Protein AF-A0A841AD64-F1 (afdb_monomer_lite)

InterPro domains:
  IPR027414 Glycosyl hydrolase family 95, N-terminal domain [PF14498] (1-81)

pLDDT: mean 76.16, std 23.7, range [27.83, 98.69]

Secondary structure (DSSP, 8-state):
-B---SSSEEEEE--TT-BS--TTTTGGGPPPHHHHHHHHHHHHHHHHTT-HHHHHHHHHTT--PPPPPB---EEEEEEEE-------S--------S-----S-----------SS-----EEEEETTTTEEEEEETTEEEEEEEETTTTEEEEEEE--TTPEEEEEEE-SS--SEEEEEE--TT-------SS-PPPTT-SEEEEEEEE--SS--TT-TT-GGG----SS---EEEEEEEEEEETTEEEEEEEEEES--STTS-----HHHHHHHHHHHHHHHHHH-HHHHHHHHHTSPPTTTTS-------S--------PPPS-----------PPPP-PPPP-----PPP-PPPPP-PPPP-----

Foldseek 3Di:
DWDQDQQKTKDFAFDPLAWAAWFCPCVVQADDPVLLVVLCVQLVVCVVVVNNVRSVVSVVSNGDPFDIDRFTFFMKIKHWDAPDPDPDDDDDDDDDDDDDDDDPDDDPDDDPDDDPDPDWDWDWDCPLLLNWTWIQTPLGIKIWHQQPLLQKTKIKHFADPRIQMDIDTDGLFDWPDKDKDADDDDPPDDDDDPDDDDDPQWRIKIKTKTFHFNRDHPVCSPPPPDTDRDPFAGKIKIWIWTWGDDPRMIMIIIFIFILDDDPNDGSDRDPSVRNVVRVVSRVVLVVCDDVSSSVSSSVDDDPCSPVDDDDDPDPDDDPPPDDPDDDDDDDDDDDDPDDDPDDDDDDDDDDDDDDDDDDDDDDDDDDDDDD

Radius of gyration: 29.6 Å; chains: 1; bounding box: 67×72×102 Å

Sequence (371 aa):
MAWGDPARARFSLNESTLWSGAPDVDAPHRTSHLDAETALSRSRALFESGDAAGAQREIERLGASLSQAYVPLGDLVVRFEGGGGSADGDSAADGGSAADAVSPADGPGAAKSAVDGSAPSVERVLDLERSEHVVTASDGEQVSFLSRADEVLVHALPCPEGDRVVLEWTSPLLEEMRTDVSAGLDSAGAVDSEAGVPDPAHEAALDLVLPVPSDLRAADFRDEHKIAWAADGPTRAAVVVHARREAERLLVVCAIATSWQGLGRAPNRDLRAVLAEARAQAAAALARGEEKLRTRHRAHPAPGTDEVSLQLTGSPALRSPSSSPPSSPTAATCWRRRRVPACRPRPCRGSGRPSSRRPGPRTTPRTSTSR

Organism: NCBI:txid1432564

Structure (mmCIF, N/CA/C/O backbone):
data_AF-A0A841AD64-F1
#
_entry.id   AF-A0A841AD64-F1
#
loop_
_atom_site.group_PDB
_atom_site.id
_atom_site.type_symbol
_atom_site.label_atom_id
_atom_site.label_alt_id
_atom_site.label_comp_id
_atom_site.label_asym_id
_atom_site.label_entity_id
_atom_site.label_seq_id
_atom_site.pdbx_PDB_ins_code
_atom_site.Cartn_x
_atom_site.Cartn_y
_atom_site.Cartn_z
_atom_site.occupancy
_atom_site.B_iso_or_equiv
_atom_site.auth_seq_id
_atom_site.auth_comp_id
_atom_site.auth_asym_id
_atom_site.auth_atom_id
_atom_site.pdbx_PDB_model_num
ATOM 1 N N . MET A 1 1 ? 4.843 -1.060 6.708 1.00 95.62 1 MET A N 1
ATOM 2 C CA . MET A 1 1 ? 5.717 -1.248 7.892 1.00 95.62 1 MET A CA 1
ATOM 3 C C . MET A 1 1 ? 5.035 -0.605 9.087 1.00 95.62 1 MET A C 1
ATOM 5 O O . MET A 1 1 ? 4.516 0.484 8.904 1.00 95.62 1 MET A O 1
ATOM 9 N N . ALA A 1 2 ? 5.005 -1.249 10.257 1.00 95.75 2 ALA A N 1
ATOM 10 C CA . ALA A 1 2 ? 4.442 -0.682 11.489 1.00 95.75 2 ALA A CA 1
ATOM 11 C C . ALA A 1 2 ? 5.570 -0.374 12.489 1.00 95.75 2 ALA A C 1
ATOM 13 O O . ALA A 1 2 ? 6.459 -1.205 12.660 1.00 95.75 2 ALA A O 1
ATOM 14 N N . TRP A 1 3 ? 5.545 0.802 13.123 1.00 93.69 3 TRP A N 1
ATOM 15 C CA . TRP A 1 3 ? 6.649 1.284 13.977 1.00 93.69 3 TRP A CA 1
ATOM 16 C C . TRP A 1 3 ? 6.476 0.964 15.475 1.00 93.69 3 TRP A C 1
ATOM 18 O O . TRP A 1 3 ? 7.458 0.897 16.212 1.00 93.69 3 TRP A O 1
ATOM 28 N N . GLY A 1 4 ? 5.241 0.715 15.921 1.00 89.81 4 GLY A N 1
ATOM 29 C CA . GLY A 1 4 ? 4.939 0.177 17.254 1.00 89.81 4 GLY A CA 1
ATOM 30 C C . GLY A 1 4 ? 5.007 1.163 18.425 1.00 89.81 4 GLY A C 1
ATOM 31 O O . GLY A 1 4 ? 5.165 0.734 19.567 1.00 89.81 4 GLY A O 1
ATOM 32 N N . ASP A 1 5 ? 4.928 2.469 18.180 1.00 92.62 5 ASP A N 1
ATOM 33 C CA . ASP A 1 5 ? 4.661 3.442 19.244 1.00 92.62 5 ASP A CA 1
ATOM 34 C C . ASP A 1 5 ? 3.172 3.362 19.642 1.00 92.62 5 ASP A C 1
ATOM 36 O O . ASP A 1 5 ? 2.323 3.624 18.786 1.00 92.62 5 ASP A O 1
ATOM 40 N N . PRO A 1 6 ? 2.840 2.974 20.891 1.00 91.38 6 PRO A N 1
ATOM 41 C CA . PRO A 1 6 ? 1.452 2.825 21.314 1.00 91.38 6 PRO A CA 1
ATOM 42 C C . PRO A 1 6 ? 0.697 4.160 21.398 1.00 91.38 6 PRO A C 1
ATOM 44 O O . PRO A 1 6 ? -0.503 4.184 21.149 1.00 91.38 6 PRO A O 1
ATOM 47 N N . ALA A 1 7 ? 1.370 5.278 21.682 1.00 91.38 7 ALA A N 1
ATOM 48 C CA . ALA A 1 7 ? 0.713 6.587 21.743 1.00 91.38 7 ALA A CA 1
ATOM 49 C C . ALA A 1 7 ? 0.508 7.203 20.347 1.00 91.38 7 ALA A C 1
ATOM 51 O O . ALA A 1 7 ? -0.325 8.092 20.158 1.00 91.38 7 ALA A O 1
ATOM 52 N N . ARG A 1 8 ? 1.293 6.745 19.365 1.00 94.31 8 ARG A N 1
ATOM 53 C CA . ARG A 1 8 ? 1.321 7.275 18.002 1.00 94.31 8 ARG A CA 1
ATOM 54 C C . ARG A 1 8 ? 1.553 6.149 16.999 1.00 94.31 8 ARG A C 1
ATOM 56 O O . ARG A 1 8 ? 2.661 5.960 16.489 1.00 94.31 8 ARG A O 1
ATOM 63 N N . ALA A 1 9 ? 0.497 5.406 16.681 1.00 96.62 9 ALA A N 1
ATOM 64 C CA . ALA A 1 9 ? 0.596 4.298 15.744 1.00 96.62 9 ALA A CA 1
ATOM 65 C C . ALA A 1 9 ? 0.950 4.815 14.338 1.00 96.62 9 ALA A C 1
ATOM 67 O O . ALA A 1 9 ? 0.141 5.447 13.661 1.00 96.62 9 ALA A O 1
ATOM 68 N N . ARG A 1 10 ? 2.187 4.554 13.897 1.00 97.88 10 ARG A N 1
ATOM 69 C CA . ARG A 1 10 ? 2.706 4.951 12.580 1.00 97.88 10 ARG A CA 1
ATOM 70 C C . ARG A 1 10 ? 2.836 3.752 11.648 1.00 97.88 10 ARG A C 1
ATOM 72 O O . ARG A 1 10 ? 3.401 2.716 12.021 1.00 97.88 10 ARG A O 1
ATOM 79 N N . PHE A 1 11 ? 2.414 3.950 10.402 1.00 98.38 11 PHE A N 1
ATOM 80 C CA . PHE A 1 11 ? 2.495 2.984 9.316 1.00 98.38 11 PHE A CA 1
ATOM 81 C C . PHE A 1 11 ? 3.133 3.602 8.073 1.00 98.38 11 PHE A C 1
ATOM 83 O O . PHE A 1 11 ? 2.534 4.465 7.441 1.00 98.38 11 PHE A O 1
ATOM 90 N N . SER A 1 12 ? 4.301 3.105 7.666 1.00 98.00 12 SER A N 1
ATOM 91 C CA . SER A 1 12 ? 4.859 3.435 6.347 1.00 98.00 12 SER A CA 1
ATOM 92 C C . SER A 1 12 ? 4.209 2.549 5.293 1.00 98.00 12 SER A C 1
ATOM 94 O O . SER A 1 12 ? 4.386 1.318 5.309 1.00 98.00 12 SER A O 1
ATOM 96 N N . LEU A 1 13 ? 3.433 3.167 4.409 1.00 98.12 13 LEU A N 1
ATOM 97 C CA . LEU A 1 13 ? 2.604 2.502 3.417 1.00 98.12 13 LEU A CA 1
ATOM 98 C C . LEU A 1 13 ? 3.316 2.384 2.073 1.00 98.12 13 LEU A C 1
ATOM 100 O O . LEU A 1 13 ? 4.104 3.230 1.652 1.00 98.12 13 LEU A O 1
ATOM 104 N N . ASN A 1 14 ? 3.024 1.278 1.412 1.00 97.38 14 ASN A N 1
ATOM 105 C CA . ASN A 1 14 ? 3.607 0.853 0.156 1.00 97.38 14 ASN A CA 1
ATOM 106 C C . ASN A 1 14 ? 2.519 0.090 -0.597 1.00 97.38 14 ASN A C 1
ATOM 108 O O . ASN A 1 14 ? 1.754 -0.638 0.035 1.00 97.38 14 ASN A O 1
ATOM 112 N N . GLU A 1 15 ? 2.461 0.244 -1.916 1.00 97.31 15 GLU A N 1
ATOM 113 C CA . GLU A 1 15 ? 1.582 -0.561 -2.762 1.00 97.31 15 GLU A CA 1
ATOM 114 C C . GLU A 1 15 ? 2.381 -1.172 -3.909 1.00 97.31 15 GLU A C 1
ATOM 116 O O . GLU A 1 15 ? 3.162 -0.489 -4.563 1.00 97.31 15 GLU A O 1
ATOM 121 N N . SER A 1 16 ? 2.248 -2.483 -4.108 1.00 95.81 16 SER A N 1
ATOM 122 C CA . SER A 1 16 ? 3.089 -3.293 -5.002 1.00 95.81 16 SER A CA 1
ATOM 123 C C . SER A 1 16 ? 3.071 -2.837 -6.465 1.00 95.81 16 SER A C 1
ATOM 125 O O . SER A 1 16 ? 4.053 -3.014 -7.188 1.00 95.81 16 SER A O 1
ATOM 127 N N . THR A 1 17 ? 1.961 -2.233 -6.888 1.00 95.25 17 THR A N 1
ATOM 128 C CA . THR A 1 17 ? 1.735 -1.720 -8.245 1.00 95.25 17 THR A CA 1
ATOM 129 C C . THR A 1 17 ? 2.117 -0.251 -8.416 1.00 95.25 17 THR A C 1
ATOM 131 O O . THR A 1 17 ? 2.023 0.277 -9.525 1.00 95.25 17 THR A O 1
ATOM 134 N N . LEU A 1 18 ? 2.603 0.405 -7.358 1.00 94.12 18 LEU A N 1
ATOM 135 C CA . LEU A 1 18 ? 3.006 1.804 -7.393 1.00 94.12 18 LEU A CA 1
ATOM 136 C C . LEU A 1 18 ? 4.472 1.961 -7.815 1.00 94.12 18 LEU A C 1
ATOM 138 O O . LEU A 1 18 ? 5.403 1.843 -7.018 1.00 94.12 18 LEU A O 1
ATOM 142 N N . TRP A 1 19 ? 4.664 2.229 -9.100 1.00 92.12 19 TRP A N 1
ATOM 143 C CA . TRP A 1 19 ? 5.974 2.432 -9.712 1.00 92.12 19 TRP A CA 1
ATOM 144 C C . TRP A 1 19 ? 5.985 3.752 -10.467 1.00 92.12 19 TRP A C 1
ATOM 146 O O . TRP A 1 19 ? 4.949 4.172 -10.995 1.00 92.12 19 TRP A O 1
ATOM 156 N N . SER A 1 20 ? 7.157 4.386 -10.538 1.00 88.69 20 SER A N 1
ATOM 157 C CA . SER A 1 20 ? 7.368 5.476 -11.485 1.00 88.69 20 SER A CA 1
ATOM 158 C C . SER A 1 20 ? 7.268 4.969 -12.921 1.00 88.69 20 SER A C 1
ATOM 160 O O . SER A 1 20 ? 7.274 3.762 -13.190 1.00 88.69 20 SER A O 1
ATOM 162 N N . GLY A 1 21 ? 7.137 5.899 -13.858 1.00 84.62 21 GLY A N 1
ATOM 163 C CA . GLY A 1 21 ? 7.065 5.540 -15.265 1.00 84.62 21 GLY A CA 1
ATOM 164 C C . GLY A 1 21 ? 5.659 5.385 -15.814 1.00 84.62 21 GLY A C 1
ATOM 165 O O . GLY A 1 21 ? 4.655 5.307 -15.108 1.00 84.62 21 GLY A O 1
ATOM 166 N N . ALA A 1 22 ? 5.625 5.287 -17.133 1.00 83.19 22 ALA A N 1
ATOM 167 C CA . ALA A 1 22 ? 4.497 4.838 -17.925 1.00 83.19 22 ALA A CA 1
ATOM 168 C C . ALA A 1 22 ? 5.050 3.964 -19.065 1.00 83.19 22 ALA A C 1
ATOM 170 O O . ALA A 1 22 ? 6.264 3.943 -19.298 1.00 83.19 22 ALA A O 1
ATOM 171 N N . PRO A 1 23 ? 4.215 3.210 -19.794 1.00 82.88 23 PRO A N 1
ATOM 172 C CA . PRO A 1 23 ? 4.668 2.606 -21.039 1.00 82.88 23 PRO A CA 1
ATOM 173 C C . PRO A 1 23 ? 5.299 3.660 -21.954 1.00 82.88 23 PRO A C 1
ATOM 175 O O . PRO A 1 23 ? 4.822 4.788 -22.027 1.00 82.88 23 PRO A O 1
ATOM 178 N N . ASP A 1 24 ? 6.372 3.275 -22.639 1.00 79.56 24 ASP A N 1
ATOM 179 C CA . ASP A 1 24 ? 7.076 4.096 -23.630 1.00 79.56 24 ASP A CA 1
ATOM 180 C C . ASP A 1 24 ? 7.816 5.334 -23.096 1.00 79.56 24 ASP A C 1
ATOM 182 O O . ASP A 1 24 ? 8.431 6.045 -23.889 1.00 79.56 24 ASP A O 1
ATOM 186 N N . VAL A 1 25 ? 7.895 5.548 -21.775 1.00 78.69 25 VAL A N 1
ATOM 187 C CA . VAL A 1 25 ? 8.793 6.577 -21.197 1.00 78.69 25 VAL A CA 1
ATOM 188 C C . VAL A 1 25 ? 10.263 6.317 -21.531 1.00 78.69 25 VAL A C 1
ATOM 190 O O . VAL A 1 25 ? 11.073 7.235 -21.598 1.00 78.69 25 VAL A O 1
ATOM 193 N N . ASP A 1 26 ? 10.606 5.057 -21.790 1.00 78.25 26 ASP A N 1
ATOM 194 C CA . ASP A 1 26 ? 11.920 4.620 -22.238 1.00 78.25 26 ASP A CA 1
ATOM 195 C C . ASP A 1 26 ? 12.089 4.676 -23.763 1.00 78.25 26 ASP A C 1
ATOM 197 O O . ASP A 1 26 ? 13.189 4.418 -24.242 1.00 78.25 26 ASP A O 1
ATOM 201 N N . ALA A 1 27 ? 11.053 5.011 -24.545 1.00 81.19 27 ALA A N 1
ATOM 202 C CA . ALA A 1 27 ? 11.117 4.992 -26.008 1.00 81.19 27 ALA A CA 1
ATOM 203 C C . ALA A 1 27 ? 12.274 5.826 -26.594 1.00 81.19 27 ALA A C 1
ATOM 205 O O . ALA A 1 27 ? 12.943 5.313 -27.493 1.00 81.19 27 ALA A O 1
ATOM 206 N N . PRO A 1 28 ? 12.603 7.032 -26.078 1.00 78.25 28 PRO A N 1
ATOM 207 C CA . PRO A 1 28 ? 13.781 7.785 -26.526 1.00 78.25 28 PRO A CA 1
ATOM 208 C C . PRO A 1 28 ? 15.122 7.085 -26.251 1.00 78.25 28 PRO A C 1
ATOM 210 O O . PRO A 1 28 ? 16.138 7.444 -26.840 1.00 78.25 28 PRO A O 1
ATOM 213 N N . HIS A 1 29 ? 15.133 6.103 -25.349 1.00 77.06 29 HIS A N 1
ATOM 214 C CA . HIS A 1 29 ? 16.301 5.317 -24.953 1.00 77.06 29 HIS A CA 1
ATOM 215 C C . HIS A 1 29 ? 16.328 3.920 -25.586 1.00 77.06 29 HIS A C 1
ATOM 217 O O . HIS A 1 29 ? 17.266 3.162 -25.344 1.00 77.06 29 HIS A O 1
ATOM 223 N N . ARG A 1 30 ? 15.324 3.559 -26.396 1.00 84.50 30 ARG A N 1
ATOM 224 C CA . ARG A 1 30 ? 15.296 2.269 -27.090 1.00 84.50 30 ARG A CA 1
ATOM 225 C C . ARG A 1 30 ? 16.207 2.315 -28.312 1.00 84.50 30 ARG A C 1
ATOM 227 O O . ARG A 1 30 ? 15.950 3.036 -29.273 1.00 84.50 30 ARG A O 1
ATOM 234 N N . THR A 1 31 ? 17.235 1.478 -28.303 1.00 87.38 31 THR A N 1
ATOM 235 C CA . THR A 1 31 ? 18.082 1.243 -29.476 1.00 87.38 31 THR A CA 1
ATOM 236 C C . THR A 1 31 ? 17.363 0.322 -3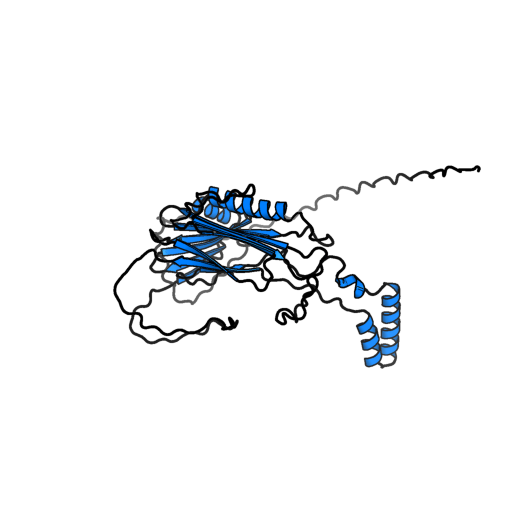0.460 1.00 87.38 31 THR A C 1
ATOM 238 O O . THR A 1 31 ? 16.821 -0.716 -30.069 1.00 87.38 31 THR A O 1
ATOM 241 N N . SER A 1 32 ? 17.340 0.684 -31.747 1.00 90.12 32 SER A N 1
ATOM 242 C CA . SER A 1 32 ? 16.749 -0.179 -32.774 1.00 90.12 32 SER A CA 1
ATOM 243 C C . SER A 1 32 ? 17.538 -1.487 -32.905 1.00 90.12 32 SER A C 1
ATOM 245 O O . SER A 1 32 ? 18.732 -1.535 -32.617 1.00 90.12 32 SER A O 1
ATOM 247 N N . HIS A 1 33 ? 16.899 -2.561 -33.378 1.00 91.88 33 HIS A N 1
ATOM 248 C CA . HIS A 1 33 ? 17.587 -3.844 -33.575 1.00 91.88 33 HIS A CA 1
ATOM 249 C C . HIS A 1 33 ? 18.816 -3.712 -34.487 1.00 91.88 33 HIS A C 1
ATOM 251 O O . HIS A 1 33 ? 19.875 -4.252 -34.183 1.00 91.88 33 HIS A O 1
ATOM 257 N N . LEU A 1 34 ? 18.686 -2.955 -35.581 1.00 94.81 34 LEU A N 1
ATOM 258 C CA . LEU A 1 34 ? 19.766 -2.741 -36.544 1.00 94.81 34 LEU A CA 1
ATOM 259 C C . LEU A 1 34 ? 20.938 -1.966 -35.925 1.00 94.81 34 LEU A C 1
ATOM 261 O O . LEU A 1 34 ? 22.102 -2.328 -36.124 1.00 94.81 34 LEU A O 1
ATOM 265 N N . ASP A 1 35 ? 20.634 -0.916 -35.161 1.00 92.88 35 ASP A N 1
ATOM 266 C CA . ASP A 1 35 ? 21.655 -0.130 -34.468 1.00 92.88 35 ASP A CA 1
ATOM 267 C C . ASP A 1 35 ? 22.347 -0.976 -33.397 1.00 92.88 35 ASP A C 1
ATOM 269 O O . ASP A 1 35 ? 23.571 -0.922 -33.262 1.00 92.88 35 ASP A O 1
ATOM 273 N N . ALA A 1 36 ? 21.585 -1.827 -32.701 1.00 94.06 36 ALA A N 1
ATOM 274 C CA . ALA A 1 36 ? 22.116 -2.730 -31.695 1.00 94.06 36 ALA A CA 1
ATOM 275 C C . ALA A 1 36 ? 23.074 -3.766 -32.294 1.00 94.06 36 ALA A C 1
ATOM 277 O O . ALA A 1 36 ? 24.190 -3.933 -31.803 1.00 94.06 36 ALA A O 1
ATOM 278 N N . GLU A 1 37 ? 22.689 -4.424 -33.389 1.00 96.38 37 GLU A N 1
ATOM 279 C CA . GLU A 1 37 ? 23.556 -5.368 -34.104 1.00 96.38 37 GLU A CA 1
ATOM 280 C C . GLU A 1 37 ? 24.838 -4.702 -34.615 1.00 96.38 37 GLU A C 1
ATOM 282 O O . GLU A 1 37 ? 25.931 -5.273 -34.516 1.00 96.38 37 GLU A O 1
ATOM 287 N N . THR A 1 38 ? 24.717 -3.477 -35.128 1.00 96.81 38 THR A N 1
ATOM 288 C CA . THR A 1 38 ? 25.848 -2.703 -35.648 1.00 96.81 38 THR A CA 1
ATOM 289 C C . THR A 1 38 ? 26.825 -2.337 -34.534 1.00 96.81 38 THR A C 1
ATOM 291 O O . THR A 1 38 ? 28.029 -2.576 -34.667 1.00 96.81 38 THR A O 1
ATOM 294 N N . ALA A 1 39 ? 26.326 -1.793 -33.424 1.00 95.62 39 ALA A N 1
ATOM 295 C CA . ALA A 1 39 ? 27.143 -1.429 -32.271 1.00 95.62 39 ALA A CA 1
ATOM 296 C C . ALA A 1 39 ? 27.793 -2.663 -31.621 1.00 95.62 39 ALA A C 1
ATOM 298 O O . ALA A 1 39 ? 28.989 -2.639 -31.332 1.00 95.62 39 ALA A O 1
ATOM 299 N N . LEU A 1 40 ? 27.068 -3.783 -31.491 1.00 97.00 40 LEU A N 1
ATOM 300 C CA . LEU A 1 40 ? 27.627 -5.047 -30.994 1.00 97.00 40 LEU A CA 1
ATOM 301 C C . LEU A 1 40 ? 28.747 -5.579 -31.895 1.00 97.00 40 LEU A C 1
ATOM 303 O O . LEU A 1 40 ? 29.784 -6.017 -31.397 1.00 97.00 40 LEU A O 1
ATOM 307 N N . SER A 1 41 ? 28.562 -5.526 -33.215 1.00 98.00 41 SER A N 1
ATOM 308 C CA . SER A 1 41 ? 29.576 -5.971 -34.179 1.00 98.00 41 SER A CA 1
ATOM 309 C C . SER A 1 41 ? 30.842 -5.114 -34.106 1.00 98.00 41 SER A C 1
ATOM 311 O O . SER A 1 41 ? 31.949 -5.651 -34.075 1.00 98.00 41 SER A O 1
ATOM 313 N N . ARG A 1 42 ? 30.695 -3.785 -34.007 1.00 98.12 42 ARG A N 1
ATOM 314 C CA . ARG A 1 42 ? 31.829 -2.859 -33.838 1.00 98.12 42 ARG A CA 1
ATOM 315 C C . ARG A 1 42 ? 32.541 -3.053 -32.506 1.00 98.12 42 ARG A C 1
ATOM 317 O O . ARG A 1 42 ? 33.766 -3.109 -32.484 1.00 98.12 42 ARG A O 1
ATOM 324 N N . SER A 1 43 ? 31.784 -3.190 -31.419 1.00 98.19 43 SER A N 1
ATOM 325 C CA . SER A 1 43 ? 32.340 -3.422 -30.087 1.00 98.19 43 SER A CA 1
ATOM 326 C C . SER A 1 43 ? 33.206 -4.683 -30.053 1.00 98.19 43 SER A C 1
ATOM 328 O O . SER A 1 43 ? 34.341 -4.634 -29.581 1.00 98.19 43 SER A O 1
ATOM 330 N N . ARG A 1 44 ? 32.724 -5.791 -30.637 1.00 98.44 44 ARG A N 1
ATOM 331 C CA . ARG A 1 44 ? 33.487 -7.046 -30.739 1.00 98.44 44 ARG A CA 1
ATOM 332 C C . ARG A 1 44 ? 34.790 -6.874 -31.518 1.00 98.44 44 ARG A C 1
ATOM 334 O O . ARG A 1 44 ? 35.833 -7.277 -31.019 1.00 98.44 44 ARG A O 1
ATOM 341 N N . ALA A 1 45 ? 34.748 -6.222 -32.681 1.00 98.38 45 ALA A N 1
ATOM 342 C CA . ALA A 1 45 ? 35.948 -5.976 -33.482 1.00 98.38 45 ALA A CA 1
ATOM 343 C C . ALA A 1 45 ? 36.989 -5.119 -32.733 1.00 98.38 45 ALA A C 1
ATOM 345 O O . ALA A 1 45 ? 38.180 -5.429 -32.747 1.00 98.38 45 ALA A O 1
ATOM 346 N N . LEU A 1 46 ? 36.545 -4.066 -32.035 1.00 98.50 46 LEU A N 1
ATOM 347 C CA . LEU A 1 46 ? 37.420 -3.222 -31.214 1.00 98.50 46 LEU A CA 1
ATOM 348 C C . LEU A 1 46 ? 38.051 -4.025 -30.073 1.00 98.50 46 LEU A C 1
ATOM 350 O O . LEU A 1 46 ? 39.264 -3.962 -29.874 1.00 98.50 46 LEU A O 1
ATOM 354 N N . PHE A 1 47 ? 37.255 -4.846 -29.388 1.00 98.19 47 PHE A N 1
ATOM 355 C CA . PHE A 1 47 ? 37.731 -5.712 -28.313 1.00 98.19 47 PHE A CA 1
ATOM 356 C C . PHE A 1 47 ? 38.785 -6.717 -28.803 1.00 98.19 47 PHE A C 1
ATOM 358 O O . PHE A 1 47 ? 39.839 -6.845 -28.185 1.00 98.19 47 PHE A O 1
ATOM 365 N N . GLU A 1 48 ? 38.548 -7.373 -29.943 1.00 98.31 48 GLU A N 1
ATOM 366 C CA . GLU A 1 48 ? 39.496 -8.311 -30.565 1.00 98.31 48 GLU A CA 1
ATOM 367 C C . GLU A 1 48 ? 40.815 -7.639 -30.975 1.00 98.31 48 GLU A C 1
ATOM 369 O O . GLU A 1 48 ? 41.876 -8.253 -30.878 1.00 98.31 48 GLU A O 1
ATOM 374 N N . SER A 1 49 ? 40.778 -6.365 -31.374 1.00 98.25 49 SER A N 1
ATOM 375 C CA . SER A 1 49 ? 41.986 -5.576 -31.666 1.00 98.25 49 SER A CA 1
ATOM 376 C C . SER A 1 49 ? 42.707 -5.015 -30.430 1.00 98.25 49 SER A C 1
ATOM 378 O O . SER A 1 49 ? 43.743 -4.366 -30.571 1.00 98.25 49 SER A O 1
ATOM 380 N N . GLY A 1 50 ? 42.182 -5.250 -29.223 1.00 98.12 50 GLY A N 1
ATOM 381 C CA . GLY A 1 50 ? 42.742 -4.745 -27.967 1.00 98.12 50 GLY A CA 1
ATOM 382 C C . GLY A 1 50 ? 42.298 -3.329 -27.570 1.00 98.12 50 GLY A C 1
ATOM 383 O O . GLY A 1 50 ? 42.768 -2.821 -26.553 1.00 98.12 50 GLY A O 1
ATOM 384 N N . ASP A 1 51 ? 41.373 -2.694 -28.301 1.00 98.38 51 ASP A N 1
ATOM 385 C CA . ASP A 1 51 ? 40.796 -1.389 -27.938 1.00 98.38 51 ASP A CA 1
ATOM 386 C C . ASP A 1 51 ? 39.557 -1.558 -27.042 1.00 98.38 51 ASP A C 1
ATOM 388 O O . ASP A 1 51 ? 38.407 -1.362 -27.449 1.00 98.38 51 ASP A O 1
ATOM 392 N N . ALA A 1 52 ? 39.792 -1.928 -25.783 1.00 98.06 52 ALA A N 1
ATOM 393 C CA . ALA A 1 52 ? 38.724 -2.121 -24.801 1.00 98.06 52 ALA A CA 1
ATOM 394 C C . ALA A 1 52 ? 37.923 -0.832 -24.525 1.00 98.06 52 ALA A C 1
ATOM 396 O O . ALA A 1 52 ? 36.705 -0.885 -24.349 1.00 98.06 52 ALA A O 1
ATOM 397 N N . ALA A 1 53 ? 38.580 0.333 -24.528 1.00 97.75 53 ALA A N 1
ATOM 398 C CA . ALA A 1 53 ? 37.915 1.613 -24.290 1.00 97.75 53 ALA A CA 1
ATOM 399 C C . ALA A 1 53 ? 36.975 1.986 -25.449 1.00 97.75 53 ALA A C 1
ATOM 401 O O . ALA A 1 53 ? 35.879 2.500 -25.221 1.00 97.75 53 ALA A O 1
ATOM 402 N N . GLY A 1 54 ? 37.378 1.717 -26.695 1.00 97.56 54 GLY A N 1
ATOM 403 C CA . GLY A 1 54 ? 36.506 1.832 -27.863 1.00 97.56 54 GLY A CA 1
ATOM 404 C C . GLY A 1 54 ? 35.322 0.877 -27.800 1.00 97.56 54 GLY A C 1
ATOM 405 O O . GLY A 1 54 ? 34.184 1.303 -28.003 1.00 97.56 54 GLY A O 1
ATOM 406 N N . ALA A 1 55 ? 35.571 -0.386 -27.453 1.00 97.31 55 ALA A N 1
ATOM 407 C CA . ALA A 1 55 ? 34.525 -1.394 -27.317 1.00 97.31 55 ALA A CA 1
ATOM 408 C C . ALA A 1 55 ? 33.465 -1.011 -26.269 1.00 97.31 55 ALA A C 1
ATOM 410 O O . ALA A 1 55 ? 32.271 -1.182 -26.525 1.00 97.31 55 ALA A O 1
ATOM 411 N N . GLN A 1 56 ? 33.887 -0.454 -25.127 1.00 95.75 56 GLN A N 1
ATOM 412 C CA . GLN A 1 56 ? 32.988 0.046 -24.085 1.00 95.75 56 GLN A CA 1
ATOM 413 C C . GLN A 1 56 ? 32.108 1.192 -24.595 1.00 95.75 56 GLN A C 1
ATOM 415 O O . GLN A 1 56 ? 30.891 1.124 -24.440 1.00 95.75 56 GLN A O 1
ATOM 420 N N . ARG A 1 57 ? 32.684 2.200 -25.267 1.00 95.25 57 ARG A N 1
ATOM 421 C CA . ARG A 1 57 ? 31.907 3.320 -25.830 1.00 95.25 57 ARG A CA 1
ATOM 422 C C . ARG A 1 57 ? 30.837 2.855 -26.822 1.00 95.25 57 ARG A C 1
ATOM 424 O O . ARG A 1 57 ? 29.763 3.444 -26.872 1.00 95.25 57 ARG A O 1
ATOM 431 N N . GLU A 1 58 ? 31.110 1.816 -27.617 1.00 95.75 58 GLU A N 1
ATOM 432 C CA . GLU A 1 58 ? 30.104 1.233 -28.520 1.00 95.75 58 GLU A CA 1
ATOM 433 C C . GLU A 1 58 ? 28.973 0.525 -27.755 1.00 95.75 58 GLU A C 1
ATOM 435 O O . GLU A 1 58 ? 27.816 0.646 -28.147 1.00 95.75 58 GLU A O 1
ATOM 440 N N . ILE A 1 59 ? 29.269 -0.165 -26.647 1.00 92.88 59 ILE A N 1
ATOM 441 C CA . ILE A 1 59 ? 28.240 -0.793 -25.795 1.00 92.88 59 ILE A CA 1
ATOM 442 C C . ILE A 1 59 ? 27.411 0.266 -25.065 1.00 92.88 59 ILE A C 1
ATOM 444 O O . ILE A 1 59 ? 26.195 0.129 -24.978 1.00 92.88 59 ILE A O 1
ATOM 448 N N . GLU A 1 60 ? 28.030 1.340 -24.576 1.00 90.62 60 GLU A N 1
ATOM 449 C CA . GLU A 1 60 ? 27.331 2.428 -23.879 1.00 90.62 60 GLU A CA 1
ATOM 450 C C . GLU A 1 60 ? 26.281 3.115 -24.768 1.00 90.62 60 GLU A C 1
ATOM 452 O O . GLU A 1 60 ? 25.248 3.559 -24.266 1.00 90.62 60 GLU A O 1
ATOM 457 N N . ARG A 1 61 ? 26.480 3.129 -26.096 1.00 87.19 61 ARG A N 1
ATOM 458 C CA . ARG A 1 61 ? 25.477 3.615 -27.064 1.00 87.19 61 ARG A CA 1
ATOM 459 C C . ARG A 1 61 ? 24.209 2.778 -27.107 1.00 87.19 61 ARG A C 1
ATOM 461 O O . ARG A 1 61 ? 23.177 3.305 -27.504 1.00 87.19 61 ARG A O 1
ATOM 468 N N . LEU A 1 62 ? 24.279 1.502 -26.725 1.00 87.56 62 LEU A N 1
ATOM 469 C CA . LEU A 1 62 ? 23.103 0.634 -26.697 1.00 87.56 62 LEU A CA 1
ATOM 470 C C . LEU A 1 62 ? 22.079 1.094 -25.663 1.00 87.56 62 LEU A C 1
ATOM 472 O O . LEU A 1 62 ? 20.927 0.694 -25.794 1.00 87.56 62 LEU A O 1
ATOM 476 N N . GLY A 1 63 ? 22.494 1.943 -24.710 1.00 69.88 63 GLY A N 1
ATOM 477 C CA . GLY A 1 63 ? 21.635 2.602 -23.739 1.00 69.88 63 GLY A CA 1
ATOM 478 C C . GLY A 1 63 ? 20.926 1.610 -22.820 1.00 69.88 63 GLY A C 1
ATOM 479 O O . GLY A 1 63 ? 20.068 0.842 -23.236 1.00 69.88 63 GLY A O 1
ATOM 480 N N . ALA A 1 64 ? 21.216 1.652 -21.524 1.00 62.91 64 ALA A N 1
ATOM 481 C CA . ALA A 1 64 ? 20.266 1.117 -20.560 1.00 62.91 64 ALA A CA 1
ATOM 482 C C . ALA A 1 64 ? 19.272 2.238 -20.250 1.00 62.91 64 ALA A C 1
ATOM 484 O O . ALA A 1 64 ? 19.631 3.214 -19.589 1.00 62.91 64 ALA A O 1
ATOM 485 N N . SER A 1 65 ? 18.024 2.121 -20.709 1.00 63.97 65 SER A N 1
ATOM 486 C CA . SER A 1 65 ? 16.944 2.837 -20.033 1.00 63.97 65 SER A CA 1
ATOM 487 C C . SER A 1 65 ? 16.976 2.397 -18.572 1.00 63.97 65 SER A C 1
ATOM 489 O O . SER A 1 65 ? 16.904 1.196 -18.290 1.00 63.97 65 SER A O 1
ATOM 491 N N . LEU A 1 66 ? 17.143 3.339 -17.646 1.00 67.94 66 LEU A N 1
ATOM 492 C CA . LEU A 1 66 ? 17.107 3.005 -16.228 1.00 67.94 66 LEU A CA 1
ATOM 493 C C . LEU A 1 66 ? 15.746 2.385 -15.912 1.00 67.94 66 LEU A C 1
ATOM 495 O O . LEU A 1 66 ? 14.712 2.848 -16.399 1.00 67.94 66 LEU A O 1
ATOM 499 N N . SER A 1 67 ? 15.755 1.311 -15.125 1.00 77.25 67 SER A N 1
ATOM 500 C CA . SER A 1 67 ? 14.515 0.737 -14.622 1.00 77.25 67 SER A CA 1
ATOM 501 C C . SER A 1 67 ? 13.765 1.795 -13.824 1.00 77.25 67 SER A C 1
ATOM 503 O O . SER A 1 67 ? 14.375 2.582 -13.095 1.00 77.25 67 SER A O 1
ATOM 505 N N . GLN A 1 68 ? 12.445 1.771 -13.933 1.00 84.50 68 GLN A N 1
ATOM 506 C CA . GLN A 1 68 ? 11.593 2.595 -13.093 1.00 84.50 68 GLN A CA 1
ATOM 507 C C . GLN A 1 68 ? 11.786 2.244 -11.613 1.00 84.50 68 GLN A C 1
ATOM 509 O O . GLN A 1 68 ? 12.218 1.138 -11.268 1.00 84.50 68 GLN A O 1
ATOM 514 N N . ALA A 1 69 ? 11.490 3.201 -10.745 1.00 88.25 69 ALA A N 1
ATOM 515 C CA . ALA A 1 69 ? 11.642 3.066 -9.310 1.00 88.25 69 ALA A CA 1
ATOM 516 C C . ALA A 1 69 ? 10.333 2.600 -8.672 1.00 88.25 69 ALA A C 1
ATOM 518 O O . ALA A 1 69 ? 9.243 3.033 -9.047 1.00 88.25 69 ALA A O 1
ATOM 519 N N . TYR A 1 70 ? 10.460 1.738 -7.669 1.00 91.75 70 TYR A N 1
ATOM 520 C CA . TYR A 1 70 ? 9.386 1.493 -6.721 1.00 91.75 70 TYR A CA 1
ATOM 521 C C . TYR A 1 70 ? 9.231 2.714 -5.811 1.00 91.75 70 TYR A C 1
ATOM 523 O O . TYR A 1 70 ? 10.237 3.234 -5.322 1.00 91.75 70 TYR A O 1
ATOM 531 N N . VAL A 1 71 ? 8.000 3.177 -5.597 1.00 92.19 71 VAL A N 1
ATOM 532 C CA . VAL A 1 71 ? 7.742 4.457 -4.926 1.00 92.19 71 VAL A CA 1
ATOM 533 C C . VAL A 1 71 ? 6.948 4.236 -3.633 1.00 92.19 71 VAL A C 1
ATOM 535 O O . VAL A 1 71 ? 5.896 3.596 -3.676 1.00 92.19 71 VAL A O 1
ATOM 538 N N . PRO A 1 72 ? 7.409 4.760 -2.479 1.00 95.00 72 PRO A N 1
ATOM 539 C CA . PRO A 1 72 ? 6.639 4.697 -1.244 1.00 95.00 72 PRO A CA 1
ATOM 540 C C . PRO A 1 72 ? 5.422 5.624 -1.319 1.00 95.00 72 PRO A C 1
ATOM 542 O O . PRO A 1 72 ? 5.508 6.730 -1.851 1.00 95.00 72 PRO A O 1
ATOM 545 N N . LEU A 1 73 ? 4.301 5.198 -0.734 1.00 96.12 73 LEU A N 1
ATOM 546 C CA . LEU A 1 73 ? 3.101 6.037 -0.658 1.00 96.12 73 LEU A CA 1
ATOM 547 C C . LEU A 1 73 ? 3.272 7.177 0.337 1.00 96.12 73 LEU A C 1
ATOM 549 O O . LEU A 1 73 ? 2.834 8.287 0.066 1.00 96.12 73 LEU A O 1
ATOM 553 N N . GLY A 1 74 ? 3.874 6.896 1.490 1.00 96.62 74 GLY A N 1
ATOM 554 C CA . GLY A 1 74 ? 3.957 7.835 2.601 1.00 96.62 74 GLY A CA 1
ATOM 555 C C . GLY A 1 74 ? 3.774 7.147 3.946 1.00 96.62 74 GLY A C 1
ATOM 556 O O . GLY A 1 74 ? 3.839 5.920 4.055 1.00 96.62 74 GLY A O 1
ATOM 557 N N . ASP A 1 75 ? 3.546 7.956 4.966 1.00 98.00 75 ASP A N 1
ATOM 558 C CA . ASP A 1 75 ? 3.302 7.545 6.335 1.00 98.00 75 ASP A CA 1
ATOM 559 C C . ASP A 1 75 ? 1.887 7.940 6.762 1.00 98.00 75 ASP A C 1
ATOM 561 O O . ASP A 1 75 ? 1.502 9.104 6.664 1.00 98.00 75 ASP A O 1
ATOM 565 N N . LEU A 1 76 ? 1.148 6.963 7.285 1.00 98.31 76 LEU A N 1
ATOM 566 C CA . LEU A 1 76 ? -0.081 7.167 8.042 1.00 98.31 76 LEU A CA 1
ATOM 567 C C . LEU A 1 76 ? 0.254 7.175 9.532 1.00 98.31 76 LEU A C 1
ATOM 569 O O . LEU A 1 76 ? 0.922 6.264 10.025 1.00 98.31 76 LEU A O 1
ATOM 573 N N . VAL A 1 77 ? -0.257 8.159 10.255 1.00 98.06 77 VAL A N 1
ATOM 574 C CA . VAL A 1 77 ? -0.180 8.244 11.710 1.00 98.06 77 VAL A CA 1
ATOM 575 C C . VAL A 1 77 ? -1.595 8.286 12.279 1.00 98.06 77 VAL A C 1
ATOM 577 O O . VAL A 1 77 ? -2.423 9.082 11.847 1.00 98.06 77 VAL A O 1
ATOM 580 N N . VAL A 1 78 ? -1.856 7.435 13.269 1.00 96.56 78 VAL A N 1
ATOM 581 C CA . VAL A 1 78 ? -3.091 7.418 14.057 1.00 96.56 78 VAL A CA 1
ATOM 582 C C . VAL A 1 78 ? -2.747 7.847 15.477 1.00 96.56 78 VAL A C 1
ATOM 584 O O . VAL A 1 78 ? -1.841 7.283 16.097 1.00 96.56 78 VAL A O 1
ATOM 587 N N . ARG A 1 79 ? -3.459 8.851 15.989 1.00 94.56 79 ARG A N 1
ATOM 588 C CA . ARG A 1 79 ? -3.328 9.313 17.375 1.00 94.56 79 ARG A CA 1
ATOM 589 C C . ARG A 1 79 ? -4.654 9.832 17.916 1.00 94.56 79 ARG A C 1
ATOM 591 O O . ARG A 1 79 ? -5.578 10.116 17.154 1.00 94.56 79 ARG A O 1
ATOM 598 N N . PHE A 1 80 ? -4.706 9.987 19.230 1.00 92.62 80 PHE A N 1
ATOM 599 C CA . PHE A 1 80 ? -5.831 10.580 19.939 1.00 92.62 80 PHE A CA 1
ATOM 600 C C . PHE A 1 80 ? -5.503 12.012 20.371 1.00 92.62 80 PHE A C 1
ATOM 602 O O . PHE A 1 80 ? -4.372 12.311 20.761 1.00 92.62 80 PHE A O 1
ATOM 609 N N . GLU A 1 81 ? -6.486 12.903 20.284 1.00 90.25 81 GLU A N 1
ATOM 610 C CA . GLU A 1 81 ? -6.461 14.222 20.915 1.00 90.25 81 GLU A CA 1
ATOM 611 C C . GLU A 1 81 ? -7.471 14.234 22.057 1.00 90.25 81 GLU A C 1
ATOM 613 O O . GLU A 1 81 ? -8.665 14.012 21.841 1.00 90.25 81 GLU A O 1
ATOM 618 N N . GLY A 1 82 ? -6.985 14.481 23.273 1.00 82.38 82 GLY A N 1
ATOM 619 C CA . GLY A 1 82 ? -7.825 14.479 24.462 1.00 82.38 82 GLY A CA 1
ATOM 620 C C . GLY A 1 82 ? -8.891 15.573 24.424 1.00 82.38 82 GLY A C 1
ATOM 621 O O . GLY A 1 82 ? -8.580 16.741 24.200 1.00 82.38 82 GLY A O 1
ATOM 622 N N . GLY A 1 83 ? -10.138 15.209 24.739 1.00 56.53 83 GLY A N 1
ATOM 623 C CA . GLY A 1 83 ? -11.225 16.156 25.042 1.00 56.53 83 GLY A CA 1
ATOM 624 C C . GLY A 1 83 ? -11.124 16.781 26.445 1.00 56.53 83 GLY A C 1
ATOM 625 O O . GLY A 1 83 ? -12.036 17.474 26.898 1.00 56.53 83 GLY A O 1
ATOM 626 N N . GLY A 1 84 ? -10.028 16.514 27.160 1.00 45.28 84 GLY A N 1
ATOM 627 C CA . GLY A 1 84 ? -9.788 16.951 28.528 1.00 45.28 84 GLY A CA 1
ATOM 628 C C . GLY A 1 84 ? -9.466 18.437 28.620 1.00 45.28 84 GLY A C 1
ATOM 629 O O . GLY A 1 84 ? -8.302 18.832 28.644 1.00 45.28 84 GLY A O 1
ATOM 630 N N . GLY A 1 85 ? -10.505 19.255 28.765 1.00 44.38 85 GLY A N 1
ATOM 631 C CA . GLY A 1 85 ? -10.392 20.537 29.444 1.00 44.38 85 GLY A CA 1
ATOM 632 C C . GLY A 1 85 ? -9.885 20.319 30.869 1.00 44.38 85 GLY A C 1
ATOM 633 O O . GLY A 1 85 ? -10.669 20.074 31.779 1.00 44.38 85 GLY A O 1
ATOM 634 N N . SER A 1 86 ? -8.573 20.427 31.056 1.00 40.00 86 SER A N 1
ATOM 635 C CA . SER A 1 86 ? -7.962 20.667 32.358 1.00 40.00 86 SER A CA 1
ATOM 636 C C . SER A 1 86 ? -7.434 22.098 32.348 1.00 40.00 86 SER A C 1
ATOM 638 O O . SER A 1 86 ? -6.282 22.367 32.017 1.00 40.00 86 SER A O 1
ATOM 640 N N . ALA A 1 87 ? -8.329 23.034 32.664 1.00 46.25 87 ALA A N 1
ATOM 641 C CA . ALA A 1 87 ? -7.933 24.323 33.204 1.00 46.25 87 ALA A CA 1
ATOM 642 C C . ALA A 1 87 ? -7.316 24.059 34.583 1.00 46.25 87 ALA A C 1
ATOM 644 O O . ALA A 1 87 ? -8.044 23.804 35.535 1.00 46.25 87 ALA A O 1
ATOM 645 N N . ASP A 1 88 ? -5.989 23.961 34.623 1.00 41.56 88 ASP A N 1
ATOM 646 C CA . ASP A 1 88 ? -5.097 24.494 35.661 1.00 41.56 88 ASP A CA 1
ATOM 647 C C . ASP A 1 88 ? -3.734 23.794 35.565 1.00 41.56 88 ASP A C 1
ATOM 649 O O . ASP A 1 88 ? -3.617 22.591 35.799 1.00 41.56 88 ASP A O 1
ATOM 653 N N . GLY A 1 89 ? -2.694 24.567 35.236 1.00 36.50 89 GLY A N 1
ATOM 654 C CA . GLY A 1 89 ? -1.299 24.133 35.345 1.00 36.50 89 GLY A CA 1
ATOM 655 C C . GLY A 1 89 ? -0.375 24.684 34.263 1.00 36.50 89 GLY A C 1
ATOM 656 O O . GLY A 1 89 ? -0.044 23.968 33.326 1.00 36.50 89 GLY A O 1
ATOM 657 N N . ASP A 1 90 ? 0.018 25.952 34.417 1.00 39.09 90 ASP A N 1
ATOM 658 C CA . ASP A 1 90 ? 1.163 26.648 33.806 1.00 39.09 90 ASP A CA 1
ATOM 659 C C . ASP A 1 90 ? 1.954 25.895 32.719 1.00 39.09 90 ASP A C 1
ATOM 661 O O . ASP A 1 90 ? 2.858 25.108 32.996 1.00 39.09 90 ASP A O 1
ATOM 665 N N . SER A 1 91 ? 1.703 26.250 31.459 1.00 36.19 91 SER A N 1
ATOM 666 C CA . SER A 1 91 ? 2.690 26.096 30.390 1.00 36.19 91 SER A CA 1
ATOM 667 C C . SER A 1 91 ? 3.087 27.483 29.912 1.00 36.19 91 SER A C 1
ATOM 669 O O . SER A 1 91 ? 2.402 28.120 29.111 1.00 36.19 91 SER A O 1
ATOM 671 N N . ALA A 1 92 ? 4.190 27.964 30.486 1.00 37.91 92 ALA A N 1
ATOM 672 C CA . ALA A 1 92 ? 4.900 29.132 30.011 1.00 37.91 92 ALA A CA 1
ATOM 673 C C . ALA A 1 92 ? 5.278 28.931 28.540 1.00 37.91 92 ALA A C 1
ATOM 675 O O . ALA A 1 92 ? 5.784 27.884 28.137 1.00 37.91 92 ALA A O 1
ATOM 676 N N . ALA A 1 93 ? 4.990 29.968 27.765 1.00 40.97 93 ALA A N 1
ATOM 677 C CA . ALA A 1 93 ? 5.329 30.095 26.367 1.00 40.97 93 ALA A CA 1
ATOM 678 C C . ALA A 1 93 ? 6.820 29.837 26.113 1.00 40.97 93 ALA A C 1
ATOM 680 O O . ALA A 1 93 ? 7.669 30.443 26.764 1.00 40.97 93 ALA A O 1
ATOM 681 N N . ASP A 1 94 ? 7.117 29.063 25.073 1.00 35.41 94 ASP A N 1
ATOM 682 C CA . ASP A 1 94 ? 8.146 29.496 24.138 1.00 35.41 94 ASP A CA 1
ATOM 683 C C . ASP A 1 94 ? 7.704 29.179 22.708 1.00 35.41 94 ASP A C 1
ATOM 685 O O . ASP A 1 94 ? 7.346 28.051 22.364 1.00 35.41 94 ASP A O 1
ATOM 689 N N . GLY A 1 95 ? 7.626 30.235 21.903 1.00 36.59 95 GLY A N 1
ATOM 690 C CA . GLY A 1 95 ? 7.225 30.183 20.508 1.00 36.59 95 GLY A CA 1
ATOM 691 C C . GLY A 1 95 ? 8.430 29.842 19.645 1.00 36.59 95 GLY A C 1
ATOM 692 O O . GLY A 1 95 ? 9.357 30.638 19.536 1.00 36.59 95 GLY A O 1
ATOM 693 N N . GLY A 1 96 ? 8.391 28.683 18.993 1.00 28.55 96 GLY A N 1
ATOM 694 C CA . GLY A 1 96 ? 9.373 28.257 18.001 1.00 28.55 96 GLY A CA 1
ATOM 695 C C . GLY A 1 96 ? 8.687 27.941 16.679 1.00 28.55 96 GLY A C 1
ATOM 696 O O . GLY A 1 96 ? 7.862 27.040 16.603 1.00 28.55 96 GLY A O 1
ATOM 697 N N . SER A 1 97 ? 9.012 28.739 15.668 1.00 31.59 97 SER A N 1
ATOM 698 C CA . SER A 1 97 ? 8.477 28.750 14.307 1.00 31.59 97 SER A CA 1
ATOM 699 C C . SER A 1 97 ? 8.401 27.383 13.622 1.00 31.59 97 SER A C 1
ATOM 701 O O . SER A 1 97 ? 9.305 26.559 13.722 1.00 31.59 97 SER A O 1
ATOM 703 N N . ALA A 1 98 ? 7.354 27.230 12.810 1.00 36.88 98 ALA A N 1
ATOM 704 C CA . ALA A 1 98 ? 7.274 26.259 11.733 1.00 36.88 98 ALA A CA 1
ATOM 705 C C . ALA A 1 98 ? 8.489 26.369 10.793 1.00 36.88 98 ALA A C 1
ATOM 707 O O . ALA A 1 98 ? 8.909 27.485 10.471 1.00 36.88 98 ALA A O 1
ATOM 708 N N . ALA A 1 99 ? 8.946 25.195 10.341 1.00 38.34 99 ALA A N 1
ATOM 709 C CA . ALA A 1 99 ? 9.999 24.887 9.366 1.00 38.34 99 ALA A CA 1
ATOM 710 C C . ALA A 1 99 ? 11.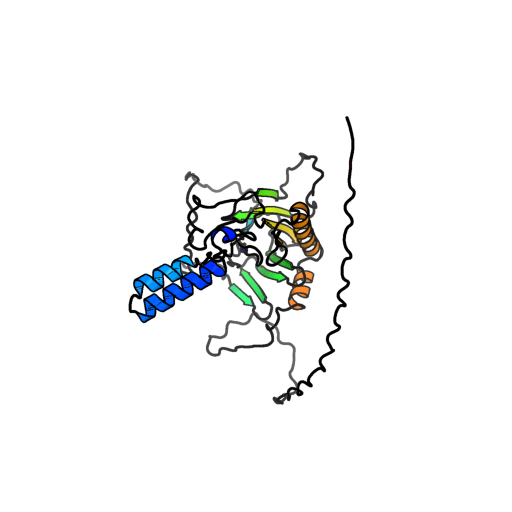234 24.231 9.999 1.00 38.34 99 ALA A C 1
ATOM 712 O O . ALA A 1 99 ? 12.292 24.840 10.063 1.00 38.34 99 ALA A O 1
ATOM 713 N N . ASP A 1 100 ? 11.113 22.957 10.380 1.00 27.83 100 ASP A N 1
ATOM 714 C CA . ASP A 1 100 ? 12.280 22.079 10.434 1.00 27.83 100 ASP A CA 1
ATOM 715 C C . ASP A 1 100 ? 11.968 20.741 9.767 1.00 27.83 100 ASP A C 1
ATOM 717 O O . ASP A 1 100 ? 10.998 20.045 10.076 1.00 27.83 100 ASP A O 1
ATOM 721 N N . ALA A 1 101 ? 12.793 20.447 8.768 1.00 32.06 101 ALA A N 1
ATOM 722 C CA . ALA A 1 101 ? 12.743 19.275 7.925 1.00 32.06 101 ALA A CA 1
ATOM 723 C C . ALA A 1 101 ? 12.845 17.995 8.763 1.00 32.06 101 ALA A C 1
ATOM 725 O O . ALA A 1 101 ? 13.803 17.791 9.513 1.00 32.06 101 ALA A O 1
ATOM 726 N N . VAL A 1 102 ? 11.881 17.091 8.578 1.00 33.34 102 VAL A N 1
ATOM 727 C CA . VAL A 1 102 ? 11.952 15.721 9.092 1.00 33.34 102 VAL A CA 1
ATOM 728 C C . VAL A 1 102 ? 13.124 15.020 8.404 1.00 33.34 102 VAL A C 1
ATOM 730 O O . VAL A 1 102 ? 13.031 14.566 7.265 1.00 33.34 102 VAL A O 1
ATOM 733 N N . SER A 1 103 ? 14.259 14.962 9.096 1.00 31.27 103 SER A N 1
ATOM 734 C CA . SER A 1 103 ? 15.412 14.170 8.677 1.00 31.27 103 SER A CA 1
ATOM 735 C C . SER A 1 103 ? 15.119 12.674 8.864 1.00 31.27 103 SER A C 1
ATOM 737 O O . SER A 1 103 ? 14.634 12.275 9.924 1.00 31.27 103 SER A O 1
ATOM 739 N N . PRO A 1 104 ? 15.441 11.807 7.887 1.00 36.38 104 PRO A N 1
ATOM 740 C CA . PRO A 1 104 ? 15.268 10.368 8.010 1.00 36.38 104 PRO A CA 1
ATOM 741 C C . PRO A 1 104 ? 16.521 9.762 8.651 1.00 36.38 104 PRO A C 1
ATOM 743 O O . PRO A 1 104 ? 17.430 9.321 7.947 1.00 36.38 104 PRO A O 1
ATOM 746 N N . ALA A 1 105 ? 16.606 9.770 9.981 1.00 35.41 105 ALA A N 1
ATOM 747 C CA . ALA A 1 105 ? 17.701 9.104 10.690 1.00 35.41 105 ALA A CA 1
ATOM 748 C C . ALA A 1 105 ? 17.353 8.691 12.131 1.00 35.41 105 ALA A C 1
ATOM 750 O O . ALA A 1 105 ? 18.166 8.886 13.025 1.00 35.41 105 ALA A O 1
ATOM 751 N N . ASP A 1 106 ? 16.203 8.051 12.355 1.00 36.38 106 ASP A N 1
ATOM 752 C CA . ASP A 1 106 ? 16.013 7.233 13.561 1.00 36.38 106 ASP A CA 1
ATOM 753 C C . ASP A 1 106 ? 16.286 5.766 13.219 1.00 36.38 106 ASP A C 1
ATOM 755 O O . ASP A 1 106 ? 15.406 4.986 12.855 1.00 36.38 106 ASP A O 1
ATOM 759 N N . GLY A 1 107 ? 17.567 5.399 13.290 1.00 35.69 107 GLY A N 1
ATOM 760 C CA . GLY A 1 107 ? 17.954 4.003 13.471 1.00 35.69 107 GLY A CA 1
ATOM 761 C C . GLY A 1 107 ? 17.616 3.541 14.896 1.00 35.69 107 GLY A C 1
ATOM 762 O O . GLY A 1 107 ? 17.478 4.373 15.793 1.00 35.69 107 GLY A O 1
ATOM 763 N N . PRO A 1 108 ? 17.516 2.225 15.159 1.00 40.62 108 PRO A N 1
ATOM 764 C CA . PRO A 1 108 ? 17.237 1.713 16.495 1.00 40.62 108 PRO A CA 1
ATOM 765 C C . PRO A 1 108 ? 18.508 1.816 17.355 1.00 40.62 108 PRO A C 1
ATOM 767 O O . PRO A 1 108 ? 19.253 0.854 17.528 1.00 40.62 108 PRO A O 1
ATOM 770 N N . GLY A 1 109 ? 18.798 3.019 17.847 1.00 33.12 109 GLY A N 1
ATOM 771 C CA . GLY A 1 109 ? 19.884 3.307 18.775 1.00 33.12 109 GLY A CA 1
ATOM 772 C C . GLY A 1 109 ? 19.382 3.242 20.211 1.00 33.12 109 GLY A C 1
ATOM 773 O O . GLY A 1 109 ? 18.604 4.085 20.642 1.00 33.12 109 GLY A O 1
ATOM 774 N N . ALA A 1 110 ? 19.828 2.227 20.949 1.00 43.78 110 ALA A N 1
ATOM 775 C CA . ALA A 1 110 ? 19.515 2.011 22.355 1.00 43.78 110 ALA A CA 1
ATOM 776 C C . ALA A 1 110 ? 19.811 3.255 23.216 1.00 43.78 110 ALA A C 1
ATOM 778 O O . ALA A 1 110 ? 20.964 3.541 23.546 1.00 43.78 110 ALA A O 1
ATOM 779 N N . ALA A 1 111 ? 18.759 3.954 23.640 1.00 37.66 111 ALA A N 1
ATOM 780 C CA . ALA A 1 111 ? 18.844 4.939 24.705 1.00 37.66 111 ALA A CA 1
ATOM 781 C C . ALA A 1 111 ? 19.003 4.204 26.046 1.00 37.66 111 ALA A C 1
ATOM 783 O O . ALA A 1 111 ? 18.050 3.665 26.608 1.00 37.66 111 ALA A O 1
ATOM 784 N N . LYS A 1 112 ? 20.231 4.175 26.576 1.00 38.50 112 LYS A N 1
ATOM 785 C CA . LYS A 1 112 ? 20.452 3.948 28.007 1.00 38.50 112 LYS A CA 1
ATOM 786 C C . LYS A 1 112 ? 19.980 5.196 28.746 1.00 38.50 112 LYS A C 1
ATOM 788 O O . LYS A 1 112 ? 20.719 6.174 28.806 1.00 38.50 112 LYS A O 1
ATOM 793 N N . SER A 1 113 ? 18.784 5.146 29.322 1.00 37.97 113 SER A N 1
ATOM 794 C CA . SER A 1 113 ? 18.370 6.108 30.340 1.00 37.97 113 SER A CA 1
ATOM 795 C C . SER A 1 113 ? 18.290 5.394 31.683 1.00 37.97 113 SER A C 1
ATOM 797 O O . SER A 1 113 ? 17.474 4.498 31.882 1.00 37.97 113 SER A O 1
ATOM 799 N N . ALA A 1 114 ? 19.205 5.757 32.578 1.00 45.84 114 ALA A N 1
ATOM 800 C CA . ALA A 1 114 ? 19.112 5.456 33.992 1.00 45.84 114 ALA A CA 1
ATOM 801 C C . ALA A 1 114 ? 18.313 6.589 34.643 1.00 45.84 114 ALA A C 1
ATOM 803 O O . ALA A 1 114 ? 18.874 7.636 34.950 1.00 45.84 114 ALA A O 1
ATOM 804 N N . VAL A 1 115 ? 17.011 6.375 34.823 1.00 43.03 115 VAL A N 1
ATOM 805 C CA . VAL A 1 115 ? 16.174 7.130 35.760 1.00 43.03 115 VAL A CA 1
ATOM 806 C C . VAL A 1 115 ? 15.228 6.128 36.407 1.00 43.03 115 VAL A C 1
ATOM 808 O O . VAL A 1 115 ? 14.531 5.381 35.724 1.00 43.03 115 VAL A O 1
ATOM 811 N N . ASP A 1 116 ? 15.279 6.084 37.732 1.00 49.47 116 ASP A N 1
ATOM 812 C CA . ASP A 1 116 ? 14.440 5.264 38.594 1.00 49.47 116 ASP A CA 1
ATOM 813 C C . ASP A 1 116 ? 13.006 5.812 38.540 1.00 49.47 116 ASP A C 1
ATOM 815 O O . ASP A 1 116 ? 12.644 6.793 39.185 1.00 49.47 116 ASP A O 1
ATOM 819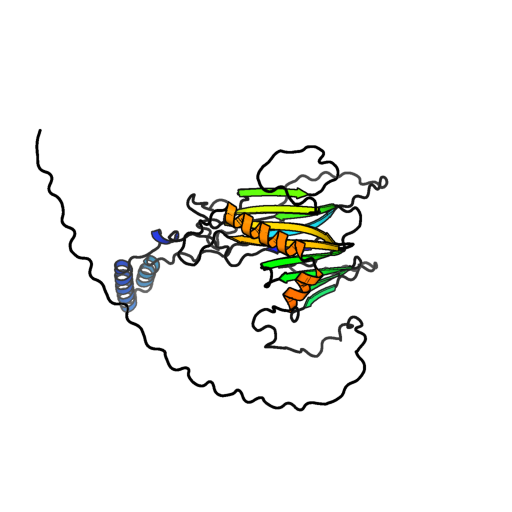 N N . GLY A 1 117 ? 12.227 5.228 37.642 1.00 46.03 117 GLY A N 1
ATOM 820 C CA . GLY A 1 117 ? 10.830 5.515 37.373 1.00 46.03 117 GLY A CA 1
ATOM 821 C C . GLY A 1 117 ? 10.394 4.451 36.385 1.00 46.03 117 GLY A C 1
ATOM 822 O O . GLY A 1 117 ? 10.884 4.432 35.261 1.00 46.03 117 GLY A O 1
ATOM 823 N N . SER A 1 118 ? 9.581 3.492 36.833 1.00 52.03 118 SER A N 1
ATOM 824 C CA . SER A 1 118 ? 9.163 2.337 36.033 1.00 52.03 118 SER A CA 1
ATOM 825 C C . SER A 1 118 ? 8.399 2.809 34.797 1.00 52.03 118 SER A C 1
ATOM 827 O O . SER A 1 118 ? 7.176 2.931 34.833 1.00 52.03 118 SER A O 1
ATOM 829 N N . ALA A 1 119 ? 9.118 3.094 33.710 1.00 56.59 119 ALA A N 1
ATOM 830 C CA . ALA A 1 119 ? 8.521 3.363 32.417 1.00 56.59 119 ALA A CA 1
ATOM 831 C C . ALA A 1 119 ? 7.580 2.196 32.081 1.00 56.59 119 ALA A C 1
ATOM 833 O O . ALA A 1 119 ? 7.946 1.041 32.340 1.00 56.59 119 ALA A O 1
ATOM 834 N N . PRO A 1 120 ? 6.371 2.468 31.562 1.00 62.53 120 PRO A N 1
ATOM 835 C CA . PRO A 1 120 ? 5.452 1.404 31.197 1.00 62.53 120 PRO A CA 1
ATOM 836 C C . PRO A 1 120 ? 6.170 0.459 30.235 1.00 62.53 120 PRO A C 1
ATOM 838 O O . PRO A 1 120 ? 6.747 0.884 29.232 1.00 62.53 120 PRO A O 1
ATOM 841 N N . SER A 1 121 ? 6.203 -0.827 30.582 1.00 84.94 121 SER A N 1
ATOM 842 C CA . SER A 1 121 ? 6.833 -1.835 29.742 1.00 84.94 121 SER A CA 1
ATOM 843 C C . SER A 1 121 ? 5.997 -1.988 28.476 1.00 84.94 121 SER A C 1
ATOM 845 O O . SER A 1 121 ? 4.913 -2.566 28.525 1.00 84.94 121 SER A O 1
ATOM 847 N N . VAL A 1 122 ? 6.488 -1.451 27.362 1.00 92.25 122 VAL A N 1
ATOM 848 C CA . VAL A 1 122 ? 5.897 -1.669 26.041 1.00 92.25 122 VAL A CA 1
ATOM 849 C C . VAL A 1 122 ? 6.517 -2.926 25.450 1.00 92.25 122 VAL A C 1
ATOM 851 O O . VAL A 1 122 ? 7.733 -2.992 25.255 1.00 92.25 122 VAL A O 1
ATOM 854 N N . GLU A 1 123 ? 5.687 -3.920 25.154 1.00 94.31 123 GLU A N 1
ATOM 855 C CA . GLU A 1 123 ? 6.095 -5.123 24.434 1.00 94.31 123 GLU A CA 1
ATOM 856 C C . GLU A 1 123 ? 5.638 -5.035 22.976 1.00 94.31 123 GLU A C 1
ATOM 858 O O . GLU A 1 123 ? 4.509 -4.642 22.689 1.00 94.31 123 GLU A O 1
ATOM 863 N N . ARG A 1 124 ? 6.526 -5.392 22.044 1.00 95.06 124 ARG A N 1
ATOM 864 C CA . ARG A 1 124 ? 6.247 -5.417 20.603 1.00 95.06 124 ARG A CA 1
ATOM 865 C C . ARG A 1 124 ? 6.553 -6.803 20.069 1.00 95.06 124 ARG A C 1
ATOM 867 O O . ARG A 1 124 ? 7.686 -7.271 20.182 1.00 95.06 124 ARG A O 1
ATOM 874 N N . VAL A 1 125 ? 5.560 -7.435 19.462 1.00 95.62 125 VAL A N 1
ATOM 875 C CA . VAL A 1 125 ? 5.663 -8.789 18.926 1.00 95.62 125 VAL A CA 1
ATOM 876 C C . VAL A 1 125 ? 5.226 -8.781 17.470 1.00 95.62 125 VAL A C 1
ATOM 878 O O . VAL A 1 125 ? 4.137 -8.328 17.133 1.00 95.62 125 VAL A O 1
ATOM 881 N N . LEU A 1 126 ? 6.079 -9.311 16.596 1.00 94.88 126 LEU A N 1
ATOM 882 C CA . LEU A 1 126 ? 5.668 -9.731 15.263 1.00 94.88 126 LEU A CA 1
ATOM 883 C C . LEU A 1 126 ? 5.380 -11.232 15.319 1.00 94.88 126 LEU A C 1
ATOM 885 O O . LEU A 1 126 ? 6.300 -12.050 15.315 1.00 94.88 126 LEU A O 1
ATOM 889 N N . ASP A 1 127 ? 4.102 -11.583 15.397 1.00 93.25 127 ASP A N 1
ATOM 890 C CA . ASP A 1 127 ? 3.636 -12.961 15.338 1.00 93.25 127 ASP A CA 1
ATOM 891 C C . ASP A 1 127 ? 3.650 -13.419 13.876 1.00 93.25 127 ASP A C 1
ATOM 893 O O . ASP A 1 127 ? 2.760 -13.087 13.092 1.00 93.25 127 ASP A O 1
ATOM 897 N N . LEU A 1 128 ? 4.696 -14.153 13.492 1.00 91.00 128 LEU A N 1
ATOM 898 C CA . LEU A 1 128 ? 4.867 -14.656 12.127 1.00 91.00 128 LEU A CA 1
ATOM 899 C C . LEU A 1 128 ? 3.866 -15.762 11.771 1.00 91.00 128 LEU A C 1
ATOM 901 O O . LEU A 1 128 ? 3.496 -15.875 10.605 1.00 91.00 128 LEU A O 1
ATOM 905 N N . GLU A 1 129 ? 3.411 -16.544 12.754 1.00 89.31 129 GLU A N 1
ATOM 906 C CA . GLU A 1 129 ? 2.421 -17.607 12.543 1.00 89.31 129 GLU A CA 1
ATOM 907 C C . GLU A 1 129 ? 1.071 -16.993 12.167 1.00 89.31 129 GLU A C 1
ATOM 909 O O . GLU A 1 129 ? 0.421 -17.418 11.215 1.00 89.31 129 GLU A O 1
ATOM 914 N N . ARG A 1 130 ? 0.675 -15.928 12.870 1.00 93.12 130 ARG A N 1
ATOM 915 C CA . ARG A 1 130 ? -0.576 -15.211 12.592 1.00 93.12 130 ARG A CA 1
ATOM 916 C C . ARG A 1 130 ? -0.415 -14.077 11.587 1.00 93.12 130 ARG A C 1
ATOM 918 O O . ARG A 1 130 ? -1.417 -13.524 11.147 1.00 93.12 130 ARG A O 1
ATOM 925 N N . SER A 1 131 ? 0.813 -13.725 11.210 1.00 95.19 131 SER A N 1
ATOM 926 C CA . SER A 1 131 ? 1.122 -12.512 10.439 1.00 95.19 131 SER A CA 1
ATOM 927 C C . SER A 1 131 ? 0.493 -11.253 11.063 1.00 95.19 131 SER A C 1
ATOM 929 O O . SER A 1 131 ? -0.111 -10.435 10.368 1.00 95.19 131 SER A O 1
ATOM 931 N N . GLU A 1 132 ? 0.598 -11.129 12.388 1.00 97.06 132 GLU A N 1
ATOM 932 C CA . GLU A 1 132 ? 0.039 -10.035 13.191 1.00 97.06 132 GLU A CA 1
ATOM 933 C C . GLU A 1 132 ? 1.174 -9.270 13.886 1.00 97.06 132 GLU A C 1
ATOM 935 O O . GLU A 1 132 ? 2.089 -9.862 14.456 1.00 97.06 132 GLU A O 1
ATOM 940 N N . HIS A 1 133 ? 1.117 -7.941 13.857 1.00 97.81 133 HIS A N 1
ATOM 941 C CA . HIS A 1 133 ? 1.953 -7.088 14.695 1.00 97.81 133 HIS A CA 1
ATOM 942 C C . HIS A 1 133 ? 1.151 -6.673 15.927 1.00 97.81 133 HIS A C 1
ATOM 944 O O . HIS A 1 133 ? 0.111 -6.029 15.788 1.00 97.81 133 HIS A O 1
ATOM 950 N N . VAL A 1 134 ? 1.632 -7.046 17.109 1.00 97.94 134 VAL A N 1
ATOM 951 C CA . VAL A 1 134 ? 0.975 -6.808 18.394 1.00 97.94 134 VAL A CA 1
ATOM 952 C C . VAL A 1 134 ? 1.845 -5.889 19.241 1.00 97.94 134 VAL A C 1
ATOM 954 O O . VAL A 1 134 ? 3.042 -6.132 19.404 1.00 97.94 134 VAL A O 1
ATOM 957 N N . VAL A 1 135 ? 1.240 -4.834 19.777 1.00 97.31 135 VAL A N 1
ATOM 958 C CA . VAL A 1 135 ? 1.860 -3.934 20.750 1.00 97.31 135 VAL A CA 1
ATOM 959 C C . VAL A 1 135 ? 1.044 -4.004 22.029 1.00 97.31 135 VAL A C 1
ATOM 961 O O . VAL A 1 135 ? -0.147 -3.706 22.013 1.00 97.31 135 VAL A O 1
ATOM 964 N N . THR A 1 136 ? 1.684 -4.380 23.129 1.00 96.69 136 THR A N 1
ATOM 965 C CA . THR A 1 136 ? 1.059 -4.420 24.452 1.00 96.69 136 THR A CA 1
ATOM 966 C C . THR A 1 136 ? 1.646 -3.302 25.294 1.00 96.69 136 THR A C 1
ATOM 968 O O . THR A 1 136 ? 2.856 -3.264 25.531 1.00 96.69 136 THR A O 1
ATOM 971 N N . ALA A 1 137 ? 0.791 -2.390 25.738 1.00 94.31 137 ALA A N 1
ATOM 972 C CA . ALA A 1 137 ? 1.145 -1.275 26.604 1.00 94.31 137 ALA A CA 1
ATOM 973 C C . ALA A 1 137 ? 0.149 -1.174 27.774 1.00 94.31 137 ALA A C 1
ATOM 975 O O . ALA A 1 137 ? -0.739 -2.012 27.933 1.00 94.31 137 ALA A O 1
ATOM 976 N N . SER A 1 138 ? 0.333 -0.187 28.653 1.00 91.94 138 SER A N 1
ATOM 977 C CA . SER A 1 138 ? -0.494 -0.018 29.859 1.00 91.94 138 SER A CA 1
ATOM 978 C C . SER A 1 138 ? -1.954 0.340 29.569 1.00 91.94 138 SER A C 1
ATOM 980 O O . SER A 1 138 ? -2.816 0.100 30.407 1.00 91.94 138 SER A O 1
ATOM 982 N N . ASP A 1 139 ? -2.215 0.931 28.407 1.00 89.25 139 ASP A N 1
ATOM 983 C CA . ASP A 1 139 ? -3.531 1.310 27.888 1.00 89.25 139 ASP A CA 1
ATOM 984 C C . ASP A 1 139 ? -4.244 0.158 27.156 1.00 89.25 139 ASP A C 1
ATOM 986 O O . ASP A 1 139 ? -5.454 0.218 26.944 1.00 89.25 139 ASP A O 1
ATOM 990 N N . GLY A 1 140 ? -3.523 -0.915 26.818 1.00 94.25 140 GLY A N 1
ATOM 991 C CA . GLY A 1 140 ? -4.076 -2.161 26.298 1.00 94.25 140 GLY A CA 1
ATOM 992 C C . GLY A 1 140 ? -3.289 -2.751 25.128 1.00 94.25 140 GLY A C 1
ATOM 993 O O . GLY A 1 140 ? -2.133 -2.413 24.871 1.00 94.25 140 GLY A O 1
ATOM 994 N N . GLU A 1 141 ? -3.931 -3.691 24.431 1.00 96.44 141 GLU A N 1
ATOM 995 C CA . GLU A 1 141 ? -3.368 -4.376 23.263 1.00 96.44 141 GLU A CA 1
ATOM 996 C C . GLU A 1 141 ? -3.790 -3.683 21.962 1.00 96.44 141 GLU A C 1
ATOM 998 O O . GLU A 1 141 ? -4.986 -3.504 21.689 1.00 96.44 141 GLU A O 1
ATOM 1003 N N . GLN A 1 142 ? -2.798 -3.379 21.128 1.00 97.31 142 GLN A N 1
ATOM 1004 C CA . GLN A 1 142 ? -2.961 -2.923 19.756 1.00 97.31 142 GLN A CA 1
ATOM 1005 C C . GLN A 1 142 ? -2.540 -4.022 18.788 1.00 97.31 142 GLN A C 1
ATOM 1007 O O . GLN A 1 142 ? -1.500 -4.656 18.966 1.00 97.31 142 GLN A O 1
ATOM 1012 N N . VAL A 1 143 ? -3.313 -4.224 17.726 1.00 98.25 143 VAL A N 1
ATOM 1013 C CA . VAL A 1 143 ? -3.059 -5.261 16.724 1.00 98.25 143 VAL A CA 1
ATOM 1014 C C . VAL A 1 143 ? -3.099 -4.641 15.339 1.00 98.25 143 VAL A C 1
ATOM 1016 O O . VAL A 1 143 ? -3.977 -3.842 15.029 1.00 98.25 143 VAL A O 1
ATOM 1019 N N . SER A 1 144 ? -2.140 -4.998 14.491 1.00 98.56 144 SER A N 1
ATOM 1020 C CA . SER A 1 144 ? -2.094 -4.580 13.088 1.00 98.56 144 SER A CA 1
ATOM 1021 C C . SER A 1 144 ? -1.847 -5.779 12.181 1.00 98.56 144 SER A C 1
ATOM 1023 O O . SER A 1 144 ? -0.970 -6.595 12.465 1.00 98.56 144 SER A O 1
ATOM 1025 N N . PHE A 1 145 ? -2.579 -5.883 11.075 1.00 98.31 145 PHE A N 1
ATOM 1026 C CA . PHE A 1 145 ? -2.395 -6.946 10.082 1.00 98.31 145 PHE A CA 1
ATOM 1027 C C . PHE A 1 145 ? -2.867 -6.509 8.691 1.00 98.31 145 PHE A C 1
ATOM 1029 O O . PHE A 1 145 ? -3.682 -5.602 8.549 1.00 98.31 145 PHE A O 1
ATOM 1036 N N . LEU A 1 146 ? -2.353 -7.166 7.650 1.00 98.00 146 LEU A N 1
ATOM 1037 C CA . LEU A 1 146 ? -2.804 -6.989 6.267 1.00 98.00 146 LEU A CA 1
ATOM 1038 C C . LEU A 1 146 ? -3.774 -8.123 5.919 1.00 98.00 146 LEU A C 1
ATOM 1040 O O . LEU A 1 146 ? -3.334 -9.240 5.642 1.00 98.00 146 LEU A O 1
ATOM 1044 N N . SER A 1 147 ? -5.085 -7.855 5.931 1.00 97.94 147 SER A N 1
ATOM 1045 C CA . SER A 1 147 ? -6.086 -8.870 5.588 1.00 97.94 147 SER A CA 1
ATOM 1046 C C . SER A 1 147 ? -6.061 -9.139 4.090 1.00 97.94 147 SER A C 1
ATOM 1048 O O . SER A 1 147 ? -6.656 -8.409 3.301 1.00 97.94 147 SER A O 1
ATOM 1050 N N . ARG A 1 148 ? -5.433 -10.241 3.678 1.00 96.19 148 ARG A N 1
ATOM 1051 C CA . ARG A 1 148 ? -5.467 -10.695 2.279 1.00 96.19 148 ARG A CA 1
ATOM 1052 C C . ARG A 1 148 ? -6.888 -11.014 1.801 1.00 96.19 148 ARG A C 1
ATOM 1054 O O . ARG A 1 148 ? -7.183 -10.882 0.621 1.00 96.19 148 ARG A O 1
ATOM 1061 N N . ALA A 1 149 ? -7.758 -11.468 2.702 1.00 97.19 149 ALA A N 1
ATOM 1062 C CA . ALA A 1 149 ? -9.131 -11.841 2.368 1.00 97.19 149 ALA A CA 1
ATOM 1063 C C . ALA A 1 149 ? -10.027 -10.630 2.069 1.00 97.19 149 ALA A C 1
ATOM 1065 O O . ALA A 1 149 ? -11.085 -10.797 1.458 1.00 97.19 149 ALA A O 1
ATOM 1066 N N . ASP A 1 150 ? -9.637 -9.451 2.552 1.00 98.25 150 ASP A N 1
ATOM 1067 C CA . ASP A 1 150 ? -10.409 -8.214 2.444 1.00 98.25 150 ASP A CA 1
ATOM 1068 C C . ASP A 1 150 ? -9.625 -7.086 1.744 1.00 98.25 150 ASP A C 1
ATOM 1070 O O . ASP A 1 150 ? -10.196 -6.029 1.512 1.00 98.25 150 ASP A O 1
ATOM 1074 N N . GLU A 1 151 ? -8.361 -7.332 1.377 1.00 97.81 151 GLU A N 1
ATOM 1075 C CA . GLU A 1 151 ? -7.448 -6.421 0.665 1.00 97.81 151 GLU A CA 1
ATOM 1076 C C . GLU A 1 151 ? -7.242 -5.070 1.366 1.00 97.81 151 GLU A C 1
ATOM 1078 O O . GLU A 1 151 ? -7.171 -4.019 0.736 1.00 97.81 151 GLU A O 1
ATOM 1083 N N . VAL A 1 152 ? -7.122 -5.103 2.696 1.00 98.62 152 VAL A N 1
ATOM 1084 C CA . VAL A 1 152 ? -6.946 -3.901 3.522 1.00 98.62 152 VAL A CA 1
ATOM 1085 C C . VAL A 1 152 ? -5.897 -4.092 4.613 1.00 98.62 152 VAL A C 1
ATOM 1087 O O . VAL A 1 152 ? -5.730 -5.184 5.164 1.00 98.62 152 VAL A O 1
ATOM 1090 N N . LEU A 1 153 ? -5.224 -3.000 4.973 1.00 98.69 153 LEU A N 1
ATOM 1091 C CA . LEU A 1 153 ? -4.540 -2.879 6.256 1.00 98.69 153 LEU A CA 1
ATOM 1092 C C . LEU A 1 153 ? -5.581 -2.639 7.348 1.00 98.69 153 LEU A C 1
ATOM 1094 O O . LEU A 1 153 ? -6.431 -1.763 7.215 1.00 98.69 153 LEU A O 1
ATOM 1098 N N . VAL A 1 154 ? -5.481 -3.400 8.431 1.00 98.69 154 VAL A N 1
ATOM 1099 C CA . VAL A 1 154 ? -6.320 -3.273 9.620 1.00 98.69 154 VAL A CA 1
ATOM 1100 C C . VAL A 1 154 ? -5.435 -2.922 10.803 1.00 98.69 154 VAL A C 1
ATOM 1102 O O . VAL A 1 154 ? -4.395 -3.551 11.011 1.00 98.69 154 VAL A O 1
ATOM 1105 N N . HIS A 1 155 ? -5.865 -1.944 11.589 1.00 98.62 155 HIS A N 1
ATOM 1106 C CA . HIS A 1 155 ? -5.282 -1.620 12.877 1.00 98.62 155 HIS A CA 1
ATOM 1107 C C . HIS A 1 155 ? -6.393 -1.451 13.910 1.00 98.62 155 HIS A C 1
ATOM 1109 O O . HIS A 1 155 ? -7.347 -0.714 13.681 1.00 98.62 155 HIS A O 1
ATOM 1115 N N . ALA A 1 156 ? -6.273 -2.152 15.030 1.00 98.06 156 ALA A N 1
ATOM 1116 C CA . ALA A 1 156 ? -7.195 -2.051 16.145 1.00 98.06 156 ALA A CA 1
ATOM 1117 C C . ALA A 1 156 ? -6.430 -1.704 17.418 1.00 98.06 156 ALA A C 1
ATOM 1119 O O . ALA A 1 156 ? -5.402 -2.317 17.708 1.00 98.06 156 ALA A O 1
ATOM 1120 N N . LEU A 1 157 ? -6.932 -0.733 18.172 1.00 97.44 157 LEU A N 1
ATOM 1121 C CA . LEU A 1 157 ? -6.295 -0.217 19.381 1.00 97.44 157 LEU A CA 1
ATOM 1122 C C . LEU A 1 157 ? -7.342 0.217 20.414 1.00 97.44 157 LEU A C 1
ATOM 1124 O O . LEU A 1 157 ? -8.477 0.513 20.032 1.00 97.44 157 LEU A O 1
ATOM 1128 N N . PRO A 1 158 ? -6.993 0.252 21.713 1.00 96.25 158 PRO A N 1
ATOM 1129 C CA . PRO A 1 158 ? -7.834 0.865 22.734 1.00 96.25 158 PRO A CA 1
ATOM 1130 C C . PRO A 1 158 ? -8.157 2.314 22.365 1.00 96.25 158 PRO A C 1
ATOM 1132 O O . PRO A 1 158 ? -7.320 3.018 21.803 1.00 96.25 158 PRO A O 1
ATOM 1135 N N . CYS A 1 159 ? -9.378 2.744 22.658 1.00 93.38 159 CYS A N 1
ATOM 1136 C CA . CYS A 1 159 ? -9.882 4.053 22.277 1.00 93.38 159 CYS A CA 1
ATOM 1137 C C . CYS A 1 159 ? -10.519 4.726 23.495 1.00 93.38 159 CYS A C 1
ATOM 1139 O O . CYS A 1 159 ? -11.660 4.390 23.833 1.00 93.38 159 CYS A O 1
ATOM 1141 N N . PRO A 1 160 ? -9.814 5.661 24.157 1.00 89.00 160 PRO A N 1
ATOM 1142 C CA . PRO A 1 160 ? -10.333 6.348 25.333 1.00 89.00 160 PRO A CA 1
ATOM 1143 C C . PRO A 1 160 ? -11.661 7.054 25.042 1.00 89.00 160 PRO A C 1
ATOM 1145 O O . PRO A 1 160 ? -11.889 7.570 23.942 1.00 89.00 160 PRO A O 1
ATOM 1148 N N . GLU A 1 161 ? -12.569 7.048 26.014 1.00 86.25 161 GLU A N 1
ATOM 1149 C CA . GLU A 1 161 ? -13.860 7.725 25.891 1.00 86.25 161 GLU A CA 1
ATOM 1150 C C . GLU A 1 161 ? -13.661 9.247 25.797 1.00 86.25 161 GLU A C 1
ATOM 1152 O O . GLU A 1 161 ? -12.897 9.827 26.562 1.00 86.25 161 GLU A O 1
ATOM 1157 N N . GLY A 1 162 ? -14.342 9.897 24.849 1.00 85.56 162 GLY A N 1
ATOM 1158 C CA . GLY A 1 162 ? -14.274 11.351 24.652 1.00 85.56 162 GLY A CA 1
ATOM 1159 C C . GLY A 1 162 ? -13.061 11.863 23.865 1.00 85.56 162 GLY A C 1
ATOM 1160 O O . GLY A 1 162 ? -13.069 13.021 23.449 1.00 85.56 162 GLY A O 1
ATOM 1161 N N . ASP A 1 163 ? -12.058 11.023 23.607 1.00 88.88 163 ASP A N 1
ATOM 1162 C CA . ASP A 1 163 ? -10.909 11.396 22.782 1.00 88.88 163 ASP A CA 1
ATOM 1163 C C . ASP A 1 163 ? -11.276 11.445 21.299 1.00 88.88 163 ASP A C 1
ATOM 1165 O O . ASP A 1 163 ? -11.912 10.527 20.766 1.00 88.88 163 ASP A O 1
ATOM 1169 N N . ARG A 1 164 ? -10.816 12.496 20.615 1.00 90.06 164 ARG A N 1
ATOM 1170 C CA . ARG A 1 164 ? -10.966 12.651 19.168 1.00 90.06 164 ARG A CA 1
ATOM 1171 C C . ARG A 1 164 ? -9.898 11.842 18.445 1.00 90.06 164 ARG A C 1
ATOM 1173 O O . ARG A 1 164 ? -8.714 11.919 18.769 1.00 90.06 164 ARG A O 1
ATOM 1180 N N . VAL A 1 165 ? -10.308 11.129 17.403 1.00 92.75 165 VAL A N 1
ATOM 1181 C CA . VAL A 1 165 ? -9.387 10.427 16.505 1.00 92.75 165 VAL A CA 1
ATOM 1182 C C . VAL A 1 165 ? -8.795 11.392 15.489 1.00 92.75 165 VAL A C 1
ATOM 1184 O O . VAL A 1 165 ? -9.522 12.124 14.816 1.00 92.75 165 VAL A O 1
ATOM 1187 N N . VAL A 1 166 ? -7.472 11.347 15.340 1.00 93.88 166 VAL A N 1
ATOM 1188 C CA . VAL A 1 166 ? -6.741 12.112 14.331 1.00 93.88 166 VAL A CA 1
ATOM 1189 C C . VAL A 1 166 ? -5.981 11.171 13.408 1.00 93.88 166 VAL A C 1
ATOM 1191 O O . VAL A 1 166 ? -5.202 10.324 13.854 1.00 93.88 166 VAL A O 1
ATOM 1194 N N . LEU A 1 167 ? -6.214 11.352 12.107 1.00 95.81 167 LEU A N 1
ATOM 1195 C CA . LEU A 1 167 ? -5.498 10.687 11.027 1.00 95.81 167 LEU A CA 1
ATOM 1196 C C . LEU A 1 167 ? -4.550 11.699 10.380 1.00 95.81 167 LEU A C 1
ATOM 1198 O O . LEU A 1 167 ? -4.976 12.676 9.772 1.00 95.81 167 LEU A O 1
ATOM 1202 N N . GLU A 1 168 ? -3.254 11.465 10.523 1.00 95.75 168 GLU A N 1
ATOM 1203 C CA . GLU A 1 168 ? -2.197 12.280 9.933 1.00 95.75 168 GLU A CA 1
ATOM 1204 C C . GLU A 1 168 ? -1.573 11.553 8.745 1.00 95.75 168 GLU A C 1
ATOM 1206 O O . GLU A 1 168 ? -1.329 10.345 8.795 1.00 95.75 168 GLU A O 1
ATOM 1211 N N . TRP A 1 169 ? -1.278 12.303 7.686 1.00 96.94 169 TRP A N 1
ATOM 1212 C CA . TRP A 1 169 ? -0.643 11.779 6.485 1.00 96.94 169 TRP A CA 1
ATOM 1213 C C . TRP A 1 169 ? 0.530 12.645 6.057 1.00 96.94 169 TRP A C 1
ATOM 1215 O O . TRP A 1 169 ? 0.405 13.869 5.994 1.00 96.94 169 TRP A O 1
ATOM 1225 N N . THR A 1 170 ? 1.634 11.987 5.712 1.00 95.50 170 THR A N 1
ATOM 1226 C CA . THR A 1 170 ? 2.809 12.618 5.111 1.00 95.50 170 THR A CA 1
ATOM 1227 C C . THR A 1 170 ? 3.272 11.781 3.929 1.00 95.50 170 THR A C 1
ATOM 1229 O O . THR A 1 170 ? 3.514 10.586 4.077 1.00 95.50 170 THR A O 1
ATOM 1232 N N . SER A 1 171 ? 3.452 12.394 2.761 1.00 93.56 171 SER A N 1
ATOM 1233 C CA . SER A 1 171 ? 3.943 11.711 1.562 1.00 93.56 171 SER A CA 1
ATOM 1234 C C . SER A 1 171 ? 5.056 12.507 0.882 1.00 93.56 171 SER A C 1
ATOM 1236 O O . SER A 1 171 ? 5.003 13.735 0.887 1.00 93.56 171 SER A O 1
ATOM 1238 N N . PRO A 1 172 ? 6.049 11.834 0.268 1.00 89.12 172 PRO A N 1
ATOM 1239 C CA . PRO A 1 172 ? 6.962 12.478 -0.674 1.00 89.12 172 PRO A CA 1
ATOM 1240 C C . PRO A 1 172 ? 6.310 12.743 -2.045 1.00 89.12 172 PRO A C 1
ATOM 1242 O O . PRO A 1 172 ? 6.942 13.326 -2.922 1.00 89.12 172 PRO A O 1
ATOM 1245 N N . LEU A 1 173 ? 5.081 12.267 -2.272 1.00 89.50 173 LEU A N 1
ATOM 1246 C CA . LEU A 1 173 ? 4.330 12.467 -3.507 1.00 89.50 173 LEU A CA 1
ATOM 1247 C C . LEU A 1 173 ? 3.459 13.712 -3.417 1.00 89.50 173 LEU A C 1
ATOM 1249 O O . LEU A 1 173 ? 3.015 14.108 -2.341 1.00 89.50 173 LEU A O 1
ATOM 1253 N N . LEU A 1 174 ? 3.180 14.297 -4.580 1.00 89.69 174 LEU A N 1
ATOM 1254 C CA . LEU A 1 174 ? 2.182 15.350 -4.684 1.00 89.69 174 LEU A CA 1
ATOM 1255 C C . LEU A 1 174 ? 0.802 14.791 -4.329 1.00 89.69 174 LEU A C 1
ATOM 1257 O O . LEU A 1 174 ? 0.460 13.669 -4.700 1.00 89.69 174 LEU A O 1
ATOM 1261 N N . GLU A 1 175 ? -0.002 15.605 -3.654 1.00 91.69 175 GLU A N 1
ATOM 1262 C CA . GLU A 1 175 ? -1.414 15.324 -3.407 1.00 91.69 175 GLU A CA 1
ATOM 1263 C C . GLU A 1 175 ? -2.245 15.983 -4.518 1.00 91.69 175 GLU A C 1
ATOM 1265 O O . GLU A 1 175 ? -2.312 17.207 -4.614 1.00 91.69 175 GLU A O 1
ATOM 1270 N N . GLU A 1 176 ? -2.867 15.181 -5.389 1.00 92.06 176 GLU A N 1
ATOM 1271 C CA . GLU A 1 176 ? -3.794 15.685 -6.420 1.00 92.06 176 GLU A CA 1
ATOM 1272 C C . GLU A 1 176 ? -5.183 15.946 -5.826 1.00 92.06 176 GLU A C 1
ATOM 1274 O O . GLU A 1 176 ? -5.900 16.846 -6.262 1.00 92.06 176 GLU A O 1
ATOM 1279 N N . MET A 1 177 ? -5.567 15.163 -4.816 1.00 93.25 177 MET A N 1
ATOM 1280 C CA . MET A 1 177 ? -6.820 15.332 -4.090 1.00 93.25 177 MET A CA 1
ATOM 1281 C C . MET A 1 177 ? -6.680 14.841 -2.652 1.00 93.25 177 MET A C 1
ATOM 1283 O O . MET A 1 177 ? -6.043 13.817 -2.403 1.00 93.25 177 MET A O 1
ATOM 1287 N N . ARG A 1 178 ? -7.327 15.561 -1.731 1.00 95.06 178 ARG A N 1
ATOM 1288 C CA . ARG A 1 178 ? -7.488 15.197 -0.326 1.00 95.06 178 ARG A CA 1
ATOM 1289 C C . ARG A 1 178 ? -8.907 15.509 0.129 1.00 95.06 178 ARG A C 1
ATOM 1291 O O . ARG A 1 178 ? -9.406 16.606 -0.104 1.00 95.06 178 ARG A O 1
ATOM 1298 N N . THR A 1 179 ? -9.540 14.551 0.790 1.00 93.62 179 THR A N 1
ATOM 1299 C CA . THR A 1 179 ? -10.772 14.741 1.560 1.00 93.62 179 THR A CA 1
ATOM 1300 C C . THR A 1 179 ? -10.502 14.264 2.975 1.00 93.62 179 THR A C 1
ATOM 1302 O O . THR A 1 179 ? -10.089 13.126 3.167 1.00 93.62 179 THR A O 1
ATOM 1305 N N . ASP A 1 180 ? -10.710 15.137 3.951 1.00 90.19 180 ASP A N 1
ATOM 1306 C CA . ASP A 1 180 ? -10.475 14.856 5.364 1.00 90.19 180 ASP A CA 1
ATOM 1307 C C . ASP A 1 180 ? -11.759 15.186 6.119 1.00 90.19 180 ASP A C 1
ATOM 1309 O O . ASP A 1 180 ? -12.257 16.313 6.056 1.00 90.19 180 ASP A O 1
ATOM 1313 N N . VAL A 1 181 ? -12.328 14.182 6.773 1.00 83.88 181 VAL A N 1
ATOM 1314 C CA . VAL A 1 181 ? -13.484 14.340 7.641 1.00 83.88 181 VAL A CA 1
ATOM 1315 C C . VAL A 1 181 ? -13.128 13.738 8.979 1.00 83.88 181 VAL A C 1
ATOM 1317 O O . VAL A 1 181 ? -13.112 12.524 9.146 1.00 83.88 181 VAL A O 1
ATOM 1320 N N . SER A 1 182 ? -12.868 14.594 9.955 1.00 71.81 182 SER A N 1
ATOM 1321 C CA . SER A 1 182 ? -12.835 14.188 11.354 1.00 71.81 182 SER A CA 1
ATOM 1322 C C . SER A 1 182 ? -14.166 14.569 11.994 1.00 71.81 182 SER A C 1
ATOM 1324 O O . SER A 1 182 ? -14.577 15.729 11.919 1.00 71.81 182 SER A O 1
ATOM 1326 N N . ALA A 1 183 ? -14.847 13.607 12.618 1.00 58.12 183 ALA A N 1
ATOM 1327 C CA . ALA A 1 183 ? -16.044 13.894 13.391 1.00 58.12 183 ALA A CA 1
ATOM 1328 C C . ALA A 1 183 ? -15.637 14.745 14.607 1.00 58.12 183 ALA A C 1
ATOM 1330 O O . ALA A 1 183 ? -14.968 14.285 15.529 1.00 58.12 183 ALA A O 1
ATOM 1331 N N . GLY A 1 184 ? -15.979 16.032 14.559 1.00 52.28 184 GLY A N 1
ATOM 1332 C CA . GLY A 1 184 ? -15.805 16.997 15.638 1.00 52.28 184 GLY A CA 1
ATOM 1333 C C . GLY A 1 184 ? -17.122 17.735 15.862 1.00 52.28 184 GLY A C 1
ATOM 1334 O O . GLY A 1 184 ? -17.790 18.105 14.896 1.00 52.28 184 GLY A O 1
ATOM 1335 N N . LEU A 1 185 ? -17.472 17.910 17.137 1.00 46.81 185 LEU A N 1
ATOM 1336 C CA . LEU A 1 185 ? -18.770 18.270 17.735 1.00 46.81 185 LEU A CA 1
ATOM 1337 C C . LEU A 1 185 ? -19.571 19.464 17.160 1.00 46.81 185 LEU A C 1
ATOM 1339 O O . LEU A 1 185 ? -20.698 19.659 17.600 1.00 46.81 185 LEU A O 1
ATOM 1343 N N . ASP A 1 186 ? -19.087 20.207 16.160 1.00 42.53 186 ASP A N 1
ATOM 1344 C CA . ASP A 1 186 ? -19.666 21.505 15.765 1.00 42.53 186 ASP A CA 1
ATOM 1345 C C . ASP A 1 186 ? -19.947 21.681 14.257 1.00 42.53 186 ASP A C 1
ATOM 1347 O O . ASP A 1 186 ? -19.978 22.800 13.741 1.00 42.53 186 ASP A O 1
ATOM 1351 N N . SER A 1 187 ? -20.204 20.611 13.503 1.00 43.31 187 SER A N 1
ATOM 1352 C CA . SER A 1 187 ? -20.588 20.732 12.082 1.00 43.31 187 SER A CA 1
ATOM 1353 C C . SER A 1 187 ? -22.103 20.921 11.884 1.00 43.31 187 SER A C 1
ATOM 1355 O O . SER A 1 187 ? -22.775 20.157 11.201 1.00 43.31 187 SER A O 1
ATOM 1357 N N . ALA A 1 188 ? -22.648 22.014 12.431 1.00 39.69 188 ALA A N 1
ATOM 1358 C CA . ALA A 1 188 ? -23.992 22.518 12.100 1.00 39.69 188 ALA A CA 1
ATOM 1359 C C . ALA A 1 188 ? -24.050 23.285 10.753 1.00 39.69 188 ALA A C 1
ATOM 1361 O O . ALA A 1 188 ? -25.033 23.964 10.459 1.00 39.69 188 ALA A O 1
ATOM 1362 N N . GLY A 1 189 ? -23.007 23.196 9.924 1.00 39.91 189 GLY A N 1
ATOM 1363 C CA . GLY A 1 189 ? -22.933 23.828 8.607 1.00 39.91 189 GLY A CA 1
ATOM 1364 C C . GLY A 1 189 ? -22.885 22.784 7.501 1.00 39.91 189 GLY A C 1
ATOM 1365 O O . GLY A 1 189 ? -21.808 22.327 7.132 1.00 39.91 189 GLY A O 1
ATOM 1366 N N . ALA A 1 190 ? -24.055 22.409 6.987 1.00 41.47 190 ALA A N 1
ATOM 1367 C CA . ALA A 1 190 ? -24.198 21.549 5.821 1.00 41.47 190 ALA A CA 1
ATOM 1368 C C . ALA A 1 190 ? -23.495 22.158 4.597 1.00 41.47 190 ALA A C 1
ATOM 1370 O O . ALA A 1 190 ? -23.717 23.322 4.260 1.00 41.47 190 ALA A O 1
ATOM 1371 N N . VAL A 1 191 ? -22.690 21.345 3.912 1.00 41.22 191 VAL A N 1
ATOM 1372 C CA . VAL A 1 191 ? -22.241 21.617 2.546 1.00 41.22 191 VAL A CA 1
ATOM 1373 C C . VAL A 1 191 ? -22.961 20.626 1.640 1.00 41.22 191 VAL A C 1
ATOM 1375 O O . VAL A 1 191 ? -22.792 19.414 1.777 1.00 41.22 191 VAL A O 1
ATOM 1378 N N . ASP A 1 192 ? -23.789 21.143 0.736 1.00 46.44 192 ASP A N 1
ATOM 1379 C CA . ASP A 1 192 ? -24.394 20.371 -0.346 1.00 46.44 192 ASP A CA 1
ATOM 1380 C C . ASP A 1 192 ? -23.280 19.814 -1.243 1.00 46.44 192 ASP A C 1
ATOM 1382 O O . ASP A 1 192 ? -22.533 20.578 -1.857 1.00 46.44 192 ASP A O 1
ATOM 1386 N N . SER A 1 193 ? -23.139 18.490 -1.341 1.00 43.69 193 SER A N 1
ATOM 1387 C CA . SER A 1 193 ? -22.306 17.859 -2.372 1.00 43.69 193 SER A CA 1
ATOM 1388 C C . SER A 1 193 ? -22.771 16.440 -2.690 1.00 43.69 193 SER A C 1
ATOM 1390 O O . SER A 1 193 ? -22.571 15.498 -1.925 1.00 43.69 193 SER A O 1
ATOM 1392 N N . GLU A 1 194 ? -23.346 16.281 -3.884 1.00 43.91 194 GLU A N 1
ATOM 1393 C CA . GLU A 1 194 ? -23.511 14.997 -4.565 1.00 43.91 194 GLU A CA 1
ATOM 1394 C C . GLU A 1 194 ? -22.143 14.427 -4.987 1.00 43.91 194 GLU A C 1
ATOM 1396 O O . GLU A 1 194 ? -21.768 14.468 -6.155 1.00 43.91 194 GLU A O 1
ATOM 1401 N N . ALA A 1 195 ? -21.364 13.926 -4.028 1.00 46.84 195 ALA A N 1
ATOM 1402 C CA . ALA A 1 195 ? -20.262 12.986 -4.248 1.00 46.84 195 ALA A CA 1
ATOM 1403 C C . ALA A 1 195 ? -19.716 12.493 -2.898 1.00 46.84 195 ALA A C 1
ATOM 1405 O O . ALA A 1 195 ? -18.750 13.037 -2.379 1.00 46.84 195 ALA A O 1
ATOM 1406 N N . GLY A 1 196 ? -20.301 11.423 -2.352 1.00 50.84 196 GLY A N 1
ATOM 1407 C CA . GLY A 1 196 ? -19.664 10.638 -1.288 1.00 50.84 196 GLY A CA 1
ATOM 1408 C C . GLY A 1 196 ? -19.574 11.333 0.070 1.00 50.84 196 GLY A C 1
ATOM 1409 O O . GLY A 1 196 ? -18.480 11.500 0.600 1.00 50.84 196 GLY A O 1
ATOM 1410 N N . VAL A 1 197 ? -20.726 11.681 0.648 1.00 53.34 197 VAL A N 1
ATOM 1411 C CA . VAL A 1 197 ? -20.815 12.024 2.074 1.00 53.34 197 VAL A CA 1
ATOM 1412 C C . VAL A 1 197 ? -20.308 10.814 2.879 1.00 53.34 197 VAL A C 1
ATOM 1414 O O . VAL A 1 197 ? -20.813 9.707 2.656 1.00 53.34 197 VAL A O 1
ATOM 1417 N N . PRO A 1 198 ? -19.306 10.975 3.763 1.00 55.22 198 PRO A N 1
ATOM 1418 C CA . PRO A 1 198 ? -18.879 9.895 4.639 1.00 55.22 198 PRO A CA 1
ATOM 1419 C C . PRO A 1 198 ? -20.059 9.423 5.486 1.00 55.22 198 PRO A C 1
ATOM 1421 O O . PRO A 1 198 ? -20.867 10.231 5.942 1.00 55.22 198 PRO A O 1
ATOM 1424 N N . ASP A 1 199 ? -20.163 8.109 5.679 1.00 63.12 199 ASP A N 1
ATOM 1425 C CA . ASP A 1 199 ? -21.148 7.532 6.591 1.00 63.12 199 ASP A CA 1
ATOM 1426 C C . ASP A 1 199 ? -20.992 8.207 7.969 1.00 63.12 199 ASP A C 1
ATOM 1428 O O . ASP A 1 199 ? -19.872 8.225 8.489 1.00 63.12 199 ASP A O 1
ATOM 1432 N N . PRO A 1 200 ? -22.059 8.775 8.569 1.00 59.47 200 PRO A N 1
ATOM 1433 C CA . PRO A 1 200 ? -21.992 9.383 9.901 1.00 59.47 200 PRO A CA 1
ATOM 1434 C C . PRO A 1 200 ? -21.535 8.403 10.992 1.00 59.47 200 PRO A C 1
ATOM 1436 O O . PRO A 1 200 ? -21.242 8.824 12.105 1.00 59.47 200 PRO A O 1
ATOM 1439 N N . ALA A 1 201 ? -21.466 7.103 10.692 1.00 70.38 201 ALA A N 1
ATOM 1440 C CA . ALA A 1 201 ? -20.859 6.102 11.556 1.00 70.38 201 ALA A CA 1
ATOM 1441 C C . ALA A 1 201 ? -19.315 6.149 11.610 1.00 70.38 201 ALA A C 1
ATOM 1443 O O . ALA A 1 201 ? -18.731 5.416 12.411 1.00 70.38 201 ALA A O 1
ATOM 1444 N N . HIS A 1 202 ? -18.637 6.938 10.768 1.00 79.31 202 HIS A N 1
ATOM 1445 C CA . HIS A 1 202 ? -17.179 7.080 10.805 1.00 79.31 202 HIS A CA 1
ATOM 1446 C C . HIS A 1 202 ? -16.735 8.147 11.807 1.00 79.31 202 HIS A C 1
ATOM 1448 O O . HIS A 1 202 ? -17.195 9.285 11.776 1.00 79.31 202 HIS A O 1
ATOM 1454 N N . GLU A 1 203 ? -15.769 7.782 12.646 1.00 83.12 203 GLU A N 1
ATOM 1455 C CA . GLU A 1 203 ? -15.137 8.692 13.607 1.00 83.12 203 GLU A CA 1
ATOM 1456 C C . GLU A 1 203 ? -14.140 9.625 12.897 1.00 83.12 203 GLU A C 1
ATOM 1458 O O . GLU A 1 203 ? -14.037 10.816 13.191 1.00 83.12 203 GLU A O 1
ATOM 1463 N N . ALA A 1 204 ? -13.413 9.081 11.919 1.00 91.00 204 ALA A N 1
ATOM 1464 C CA . ALA A 1 204 ? -12.519 9.829 11.048 1.00 91.00 204 ALA A CA 1
ATOM 1465 C C . ALA A 1 204 ? -12.414 9.149 9.677 1.00 91.00 204 ALA A C 1
ATOM 1467 O O . ALA A 1 204 ? -12.459 7.921 9.573 1.00 91.00 204 ALA A O 1
ATOM 1468 N N . ALA A 1 205 ? -12.253 9.941 8.625 1.00 94.25 205 ALA A N 1
ATOM 1469 C CA . ALA A 1 205 ? -12.082 9.485 7.257 1.00 94.25 205 ALA A CA 1
ATOM 1470 C C . ALA A 1 205 ? -11.081 10.381 6.521 1.00 94.25 205 ALA A C 1
ATOM 1472 O O . ALA A 1 205 ? -11.192 11.604 6.548 1.00 94.25 205 ALA A O 1
ATOM 1473 N N . LEU A 1 206 ? -10.125 9.759 5.840 1.00 96.00 206 LEU A N 1
ATOM 1474 C CA . LEU A 1 206 ? -9.124 10.414 5.013 1.00 96.00 206 LEU A CA 1
ATOM 1475 C C . LEU A 1 206 ? -9.048 9.707 3.659 1.00 96.00 206 LEU A C 1
ATOM 1477 O O . LEU A 1 206 ? -8.662 8.542 3.585 1.00 96.00 206 LEU A O 1
ATOM 1481 N N . ASP A 1 207 ? -9.357 10.435 2.592 1.00 97.12 207 ASP A N 1
ATOM 1482 C CA . ASP A 1 207 ? -9.236 9.961 1.217 1.00 97.12 207 ASP A CA 1
ATOM 1483 C C . ASP A 1 207 ? -8.209 10.812 0.467 1.00 97.12 207 ASP A C 1
ATOM 1485 O O . ASP A 1 207 ? -8.275 12.043 0.488 1.00 97.12 207 ASP A O 1
ATOM 1489 N N . LEU A 1 208 ? -7.281 10.163 -0.230 1.00 97.00 208 LEU A N 1
ATOM 1490 C CA . LEU A 1 208 ? -6.184 10.808 -0.946 1.00 97.00 208 LEU A CA 1
ATOM 1491 C C . LEU A 1 208 ? -6.059 10.259 -2.363 1.00 97.00 208 LEU A C 1
ATOM 1493 O O . LEU A 1 208 ? -6.260 9.065 -2.596 1.00 97.00 208 LEU A O 1
ATOM 1497 N N . VAL A 1 209 ? -5.646 11.115 -3.297 1.00 96.69 209 VAL A N 1
ATOM 1498 C CA . VAL A 1 209 ? -5.134 10.700 -4.607 1.00 96.69 209 VAL A CA 1
ATOM 1499 C C . VAL A 1 209 ? -3.721 11.223 -4.788 1.00 96.69 209 VAL A C 1
ATOM 1501 O O . VAL A 1 209 ? -3.487 12.431 -4.765 1.00 96.69 209 VAL A O 1
ATOM 1504 N N . LEU A 1 210 ? -2.799 10.291 -5.016 1.00 94.56 210 LEU A N 1
ATOM 1505 C CA . LEU A 1 210 ? -1.371 10.544 -5.149 1.00 94.56 210 LEU A CA 1
ATOM 1506 C C . LEU A 1 210 ? -0.908 10.128 -6.554 1.00 94.56 210 LEU A C 1
ATOM 1508 O O . LEU A 1 210 ? -0.872 8.925 -6.848 1.00 94.56 210 LEU A O 1
ATOM 1512 N N . PRO A 1 211 ? -0.584 11.069 -7.457 1.00 92.56 211 PRO A N 1
ATOM 1513 C CA . PRO A 1 211 ? 0.140 10.757 -8.680 1.00 92.56 211 PRO A CA 1
ATOM 1514 C C . PRO A 1 211 ? 1.574 10.308 -8.378 1.00 92.56 211 PRO A C 1
ATOM 1516 O O . PRO A 1 211 ? 2.216 10.767 -7.435 1.00 92.56 211 PRO A O 1
ATOM 1519 N N . VAL A 1 212 ? 2.096 9.432 -9.231 1.00 88.19 212 VAL A N 1
ATOM 1520 C CA . VAL A 1 212 ? 3.496 9.005 -9.226 1.00 88.19 212 VAL A CA 1
ATOM 1521 C C . VAL A 1 212 ? 4.226 9.658 -10.394 1.00 88.19 212 VAL A C 1
ATOM 1523 O O . VAL A 1 212 ? 3.685 9.690 -11.499 1.00 88.19 212 VAL A O 1
ATOM 1526 N N . PRO A 1 213 ? 5.463 10.133 -10.212 1.00 82.38 213 PRO A N 1
ATOM 1527 C CA . PRO A 1 213 ? 6.243 10.684 -11.310 1.00 82.38 213 PRO A CA 1
ATOM 1528 C C . PRO A 1 213 ? 6.413 9.734 -12.499 1.00 82.38 213 PRO A C 1
ATOM 1530 O O . PRO A 1 213 ? 6.632 8.530 -12.336 1.00 82.38 213 PRO A O 1
ATOM 1533 N N . SER A 1 214 ? 6.408 10.292 -13.708 1.00 74.62 214 SER A N 1
ATOM 1534 C CA . SER A 1 214 ? 6.557 9.531 -14.952 1.00 74.62 214 SER A CA 1
ATOM 1535 C C . SER A 1 214 ? 8.002 9.162 -15.298 1.00 74.62 214 SER A C 1
ATOM 1537 O O . SER A 1 214 ? 8.210 8.353 -16.192 1.00 74.62 214 SER A O 1
ATOM 1539 N N . ASP A 1 215 ? 9.009 9.745 -14.649 1.00 69.69 215 ASP A N 1
ATOM 1540 C CA . ASP A 1 215 ? 10.416 9.523 -15.016 1.00 69.69 215 ASP A CA 1
ATOM 1541 C C . ASP A 1 215 ? 11.392 9.592 -13.831 1.00 69.69 215 ASP A C 1
ATOM 1543 O O . ASP A 1 215 ? 12.585 9.855 -14.001 1.00 69.69 215 ASP A O 1
ATOM 1547 N N . LEU A 1 216 ? 10.913 9.301 -12.618 1.00 67.19 216 LEU A N 1
ATOM 1548 C CA . LEU A 1 216 ? 11.775 9.305 -11.441 1.00 67.19 216 LEU A CA 1
ATOM 1549 C C . LEU A 1 216 ? 12.811 8.183 -11.524 1.00 67.19 216 LEU A C 1
ATOM 1551 O O . LEU A 1 216 ? 12.475 6.994 -11.469 1.00 67.19 216 LEU A O 1
ATOM 1555 N N . ARG A 1 217 ? 14.085 8.572 -11.604 1.00 64.00 217 ARG A N 1
ATOM 1556 C CA . ARG A 1 217 ? 15.216 7.657 -11.445 1.00 64.00 217 ARG A CA 1
ATOM 1557 C C . ARG A 1 217 ? 15.375 7.318 -9.969 1.00 64.00 217 ARG A C 1
ATOM 1559 O O . ARG A 1 217 ? 15.241 8.185 -9.111 1.00 64.00 217 ARG A O 1
ATOM 1566 N N . ALA A 1 218 ? 15.777 6.084 -9.669 1.00 58.72 218 ALA A N 1
ATOM 1567 C CA . ALA A 1 218 ? 16.031 5.659 -8.289 1.00 58.72 218 ALA A CA 1
ATOM 1568 C C . ALA A 1 218 ? 17.051 6.555 -7.548 1.00 58.72 218 ALA A C 1
ATOM 1570 O O . ALA A 1 218 ? 16.959 6.714 -6.335 1.00 58.72 218 ALA A O 1
ATOM 1571 N N . ALA A 1 219 ? 18.002 7.160 -8.272 1.00 60.38 219 ALA A N 1
ATOM 1572 C CA . ALA A 1 219 ? 18.995 8.078 -7.711 1.00 60.38 219 ALA A CA 1
ATOM 1573 C C . ALA A 1 219 ? 18.445 9.484 -7.398 1.00 60.38 219 ALA A C 1
ATOM 1575 O O . ALA A 1 219 ? 19.001 10.168 -6.542 1.00 60.38 219 ALA A O 1
ATOM 1576 N N . ASP A 1 220 ? 17.352 9.894 -8.047 1.00 61.66 220 ASP A N 1
ATOM 1577 C CA . ASP A 1 220 ? 16.827 11.266 -8.005 1.00 61.66 220 ASP A CA 1
ATOM 1578 C C . ASP A 1 220 ? 15.672 11.430 -7.003 1.00 61.66 220 ASP A C 1
ATOM 1580 O O . ASP A 1 220 ? 15.128 12.518 -6.857 1.00 61.66 220 ASP A O 1
ATOM 1584 N N . PHE A 1 221 ? 15.326 10.377 -6.248 1.00 54.94 221 PHE A N 1
ATOM 1585 C CA . PHE A 1 221 ? 14.243 10.389 -5.251 1.00 54.94 221 PHE A CA 1
ATOM 1586 C C . PHE A 1 221 ? 14.375 11.501 -4.185 1.00 54.94 221 PHE A C 1
ATOM 1588 O O . PHE A 1 221 ? 13.413 11.803 -3.491 1.00 54.94 221 PHE A O 1
ATOM 1595 N N . ARG A 1 222 ? 15.561 12.106 -4.025 1.00 57.34 222 ARG A N 1
ATOM 1596 C CA . ARG A 1 222 ? 15.848 13.152 -3.024 1.00 57.34 222 ARG A CA 1
ATOM 1597 C C . ARG A 1 222 ? 16.048 14.557 -3.608 1.00 57.34 222 ARG A C 1
ATOM 1599 O O . ARG A 1 222 ? 16.386 15.459 -2.849 1.00 57.34 222 ARG A O 1
ATOM 1606 N N . ASP A 1 223 ? 15.899 14.742 -4.920 1.00 55.50 223 ASP A N 1
ATOM 1607 C CA . ASP A 1 223 ? 16.102 16.032 -5.596 1.00 55.50 223 ASP A CA 1
ATOM 1608 C C . ASP A 1 223 ? 14.781 16.491 -6.238 1.00 55.50 223 ASP A C 1
ATOM 1610 O O . ASP A 1 223 ? 14.470 16.171 -7.387 1.00 55.50 223 ASP A O 1
ATOM 1614 N N . GLU A 1 224 ? 13.975 17.225 -5.464 1.00 52.72 224 GLU A N 1
ATOM 1615 C CA . GLU A 1 224 ? 12.620 17.679 -5.829 1.00 52.72 224 GLU A CA 1
ATOM 1616 C C . GLU A 1 224 ? 12.586 18.523 -7.120 1.00 52.72 224 GLU A C 1
ATOM 1618 O O . GLU A 1 224 ? 11.552 18.627 -7.780 1.00 52.72 224 GLU A O 1
ATOM 1623 N N . HIS A 1 225 ? 13.719 19.098 -7.534 1.00 50.41 225 HIS A N 1
ATOM 1624 C CA . HIS A 1 225 ? 13.801 20.032 -8.658 1.00 50.41 225 HIS A CA 1
ATOM 1625 C C . HIS A 1 225 ? 13.904 19.379 -10.049 1.00 50.41 225 HIS A C 1
ATOM 1627 O O . HIS A 1 225 ? 13.999 20.100 -11.045 1.00 50.41 225 HIS A O 1
ATOM 1633 N N . LYS A 1 226 ? 13.886 18.041 -10.158 1.00 54.69 226 LYS A N 1
ATOM 1634 C CA . LYS A 1 226 ? 14.072 17.323 -11.440 1.00 54.69 226 LYS A CA 1
ATOM 1635 C C . LYS A 1 226 ? 12.989 16.301 -11.777 1.00 54.69 226 LYS A C 1
ATOM 1637 O O . LYS A 1 226 ? 13.205 15.442 -12.626 1.00 54.69 226 LYS A O 1
ATOM 1642 N N . ILE A 1 227 ? 11.838 16.368 -11.123 1.00 58.41 227 ILE A N 1
ATOM 1643 C CA . ILE A 1 227 ? 10.785 15.375 -11.322 1.00 58.41 227 ILE A CA 1
ATOM 1644 C C . ILE A 1 227 ? 9.870 15.832 -12.460 1.00 58.41 227 ILE A C 1
ATOM 1646 O O . ILE A 1 227 ? 9.169 16.838 -12.315 1.00 58.41 227 ILE A O 1
ATOM 1650 N N . ALA A 1 228 ? 9.856 15.115 -13.591 1.00 61.81 228 ALA A N 1
ATOM 1651 C CA . ALA A 1 228 ? 8.862 15.371 -14.621 1.00 61.81 228 ALA A CA 1
ATOM 1652 C C . ALA A 1 228 ? 7.562 14.641 -14.265 1.00 61.81 228 ALA A C 1
ATOM 1654 O O . ALA A 1 228 ? 7.481 13.419 -14.115 1.00 61.81 228 ALA A O 1
ATOM 1655 N N . TRP A 1 229 ? 6.508 15.434 -14.151 1.00 66.06 229 TRP A N 1
ATOM 1656 C CA . TRP A 1 229 ? 5.138 14.976 -13.988 1.00 66.06 229 TRP A CA 1
ATOM 1657 C C . TRP A 1 229 ? 4.483 15.074 -15.361 1.00 66.06 229 TRP A C 1
ATOM 1659 O O . TRP A 1 229 ? 3.743 16.019 -15.631 1.00 66.06 229 TRP A O 1
ATOM 1669 N N . ALA A 1 230 ? 4.866 14.194 -16.293 1.00 59.84 230 ALA A N 1
ATOM 1670 C CA . ALA A 1 230 ? 4.333 14.255 -17.648 1.00 59.84 230 ALA A CA 1
ATOM 1671 C C . ALA A 1 230 ? 2.797 14.235 -17.605 1.00 59.84 230 ALA A C 1
ATOM 1673 O O . ALA A 1 230 ? 2.190 13.488 -16.837 1.00 59.84 230 ALA A O 1
ATOM 1674 N N . ALA A 1 231 ? 2.177 15.075 -18.436 1.00 54.09 231 ALA A N 1
ATOM 1675 C CA . ALA A 1 231 ? 0.726 15.246 -18.466 1.00 54.09 231 ALA A CA 1
ATOM 1676 C C . ALA A 1 231 ? -0.017 13.945 -18.832 1.00 54.09 231 ALA A C 1
ATOM 1678 O O . ALA A 1 231 ? -1.150 13.730 -18.394 1.00 54.09 231 ALA A O 1
ATOM 1679 N N . ASP A 1 232 ? 0.636 13.051 -19.580 1.00 56.47 232 ASP A N 1
ATOM 1680 C CA . ASP A 1 232 ? 0.038 11.813 -20.066 1.00 56.47 232 ASP A CA 1
ATOM 1681 C C . ASP A 1 232 ? 0.274 10.639 -19.106 1.00 56.47 232 ASP A C 1
ATOM 1683 O O . ASP A 1 232 ? 1.211 9.854 -19.229 1.00 56.47 232 ASP A O 1
ATOM 1687 N N . GLY A 1 233 ? -0.670 10.505 -18.173 1.00 66.06 233 GLY A N 1
ATOM 1688 C CA . GLY A 1 233 ? -1.011 9.249 -17.503 1.00 66.06 233 GLY A CA 1
ATOM 1689 C C . GLY A 1 233 ? -0.000 8.701 -16.492 1.00 66.06 233 GLY A C 1
ATOM 1690 O O . GLY A 1 233 ? 0.342 7.524 -16.612 1.00 66.06 233 GLY A O 1
ATOM 1691 N N . PRO A 1 234 ? 0.432 9.474 -15.474 1.00 81.94 234 PRO A N 1
ATOM 1692 C CA . PRO A 1 234 ? 1.120 8.892 -14.328 1.00 81.94 234 PRO A CA 1
ATOM 1693 C C . PRO A 1 234 ? 0.237 7.837 -13.654 1.00 81.94 234 PRO A C 1
ATOM 1695 O O . PRO A 1 234 ? -0.994 7.982 -13.594 1.00 81.94 234 PRO A O 1
ATOM 1698 N N . THR A 1 235 ? 0.867 6.795 -13.105 1.00 91.19 235 THR A N 1
ATOM 1699 C CA . THR A 1 235 ? 0.177 5.914 -12.158 1.00 91.19 235 THR A CA 1
ATOM 1700 C C . THR A 1 235 ? -0.344 6.769 -11.009 1.00 91.19 235 THR A C 1
ATOM 1702 O O . THR A 1 235 ? 0.369 7.623 -10.492 1.00 91.19 235 THR A O 1
ATOM 1705 N N . ARG A 1 236 ? -1.595 6.556 -10.614 1.00 94.25 236 ARG A N 1
ATOM 1706 C CA . ARG A 1 236 ? -2.212 7.193 -9.451 1.00 94.25 236 ARG A CA 1
ATOM 1707 C C . ARG A 1 236 ? -2.553 6.133 -8.425 1.00 94.25 236 ARG A C 1
ATOM 1709 O O . ARG A 1 236 ? -3.042 5.066 -8.799 1.00 94.25 236 ARG A O 1
ATOM 1716 N N . ALA A 1 237 ? -2.341 6.443 -7.156 1.00 97.25 237 ALA A N 1
ATOM 1717 C CA . ALA A 1 237 ? -2.886 5.688 -6.039 1.00 97.25 237 ALA A CA 1
ATOM 1718 C C . ALA A 1 237 ? -4.048 6.455 -5.416 1.00 97.25 237 ALA A C 1
ATOM 1720 O O . ALA A 1 237 ? -3.911 7.637 -5.114 1.00 97.25 237 ALA A O 1
ATOM 1721 N N . ALA A 1 238 ? -5.167 5.772 -5.199 1.00 98.06 238 ALA A N 1
ATOM 1722 C CA . ALA A 1 238 ? -6.187 6.197 -4.258 1.00 98.06 238 ALA A CA 1
ATOM 1723 C C . ALA A 1 238 ? -5.909 5.512 -2.917 1.00 98.06 238 ALA A C 1
ATOM 1725 O O . ALA A 1 238 ? -5.865 4.281 -2.860 1.00 98.06 238 ALA A O 1
ATOM 1726 N N . VAL A 1 239 ? -5.717 6.298 -1.860 1.00 98.44 239 VAL A N 1
ATOM 1727 C CA . VAL A 1 239 ? -5.531 5.810 -0.486 1.00 98.44 239 VAL A CA 1
ATOM 1728 C C . VAL A 1 239 ? -6.750 6.228 0.320 1.00 98.44 239 VAL A C 1
ATOM 1730 O O . VAL A 1 239 ? -7.087 7.408 0.354 1.00 98.44 239 VAL A O 1
ATOM 1733 N N . VAL A 1 240 ? -7.420 5.267 0.945 1.00 98.38 240 VAL A N 1
ATOM 1734 C CA . VAL A 1 240 ? -8.636 5.490 1.730 1.00 98.38 240 VAL A CA 1
ATOM 1735 C C . VAL A 1 240 ? -8.418 4.935 3.126 1.00 98.38 240 VAL A C 1
ATOM 1737 O O . VAL A 1 240 ? -8.250 3.727 3.287 1.00 98.38 240 VAL A O 1
ATOM 1740 N N . VAL A 1 241 ? -8.422 5.810 4.128 1.00 98.25 241 VAL A N 1
ATOM 1741 C CA . VAL A 1 241 ? -8.219 5.472 5.539 1.00 98.25 241 VAL A CA 1
ATOM 1742 C C . VAL A 1 241 ? -9.437 5.895 6.336 1.00 98.25 241 VAL A C 1
ATOM 1744 O O . VAL A 1 241 ? -9.648 7.082 6.566 1.00 98.25 241 VAL A O 1
ATOM 1747 N N . HIS A 1 242 ? -10.234 4.932 6.783 1.00 97.25 242 HIS A N 1
ATOM 1748 C CA . HIS A 1 242 ? -11.430 5.192 7.583 1.00 97.25 242 HIS A CA 1
ATOM 1749 C C . HIS A 1 242 ? -11.290 4.549 8.958 1.00 97.25 242 HIS A C 1
ATOM 1751 O O . HIS A 1 242 ? -10.710 3.470 9.103 1.00 97.25 242 HIS A O 1
ATOM 1757 N N . ALA A 1 243 ? -11.834 5.215 9.967 1.00 96.50 243 ALA A N 1
ATOM 1758 C CA . ALA A 1 243 ? -11.793 4.785 11.350 1.00 96.50 243 ALA A CA 1
ATOM 1759 C C . ALA A 1 243 ? -13.202 4.762 11.951 1.00 96.50 243 ALA A C 1
ATOM 1761 O O . ALA A 1 243 ? -14.009 5.668 11.726 1.00 96.50 243 ALA A O 1
ATOM 1762 N N . ARG A 1 244 ? -13.494 3.727 12.738 1.00 95.06 244 ARG A N 1
ATOM 1763 C CA . ARG A 1 244 ? -14.763 3.566 13.450 1.00 95.06 244 ARG A CA 1
ATOM 1764 C C . ARG A 1 244 ? -14.521 3.067 14.864 1.00 95.06 244 ARG A C 1
ATOM 1766 O O . ARG A 1 244 ? -13.755 2.128 15.069 1.00 95.06 244 ARG A O 1
ATOM 1773 N N . ARG A 1 245 ? -15.219 3.656 15.831 1.00 94.38 245 ARG A N 1
ATOM 1774 C CA . ARG A 1 245 ? -15.222 3.178 17.213 1.00 94.38 245 ARG A CA 1
ATOM 1775 C C . ARG A 1 245 ? -16.111 1.936 17.353 1.00 94.38 245 ARG A C 1
ATOM 1777 O O . ARG A 1 245 ? -17.261 1.933 16.918 1.00 94.38 245 ARG A O 1
ATOM 1784 N N . 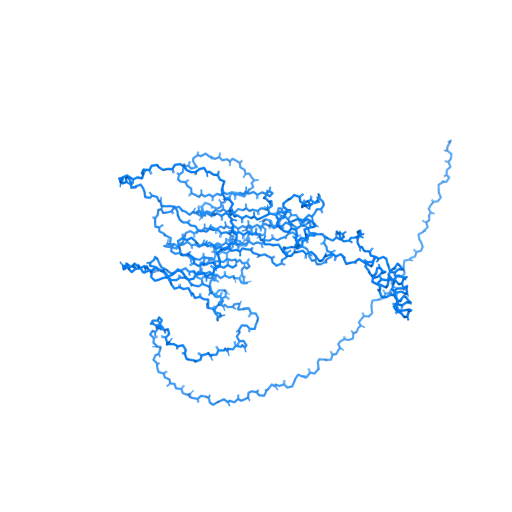GLU A 1 246 ? -15.582 0.884 17.965 1.00 92.19 246 GLU A N 1
ATOM 1785 C CA . GLU A 1 246 ? -16.272 -0.366 18.292 1.00 92.19 246 GLU A CA 1
ATOM 1786 C C . GLU A 1 246 ? -16.119 -0.632 19.792 1.00 92.19 246 GLU A C 1
ATOM 1788 O O . GLU A 1 246 ? -15.080 -1.105 20.249 1.00 92.19 246 GLU A O 1
ATOM 1793 N N . ALA A 1 247 ? -17.157 -0.305 20.569 1.00 88.56 247 ALA A N 1
ATOM 1794 C CA . ALA A 1 247 ? -17.091 -0.300 22.032 1.00 88.56 247 ALA A CA 1
ATOM 1795 C C . ALA A 1 247 ? -15.914 0.565 22.541 1.00 88.56 247 ALA A C 1
ATOM 1797 O O . ALA A 1 247 ? -15.872 1.759 22.259 1.00 88.56 247 ALA A O 1
ATOM 1798 N N . GLU A 1 248 ? -14.961 -0.026 23.262 1.00 92.00 248 GLU A N 1
ATOM 1799 C CA . GLU A 1 248 ? -13.787 0.651 23.841 1.00 92.00 248 GLU A CA 1
ATOM 1800 C C . GLU A 1 248 ? -12.562 0.633 22.907 1.00 92.00 248 GLU A C 1
ATOM 1802 O O . GLU A 1 248 ? -11.434 0.893 23.329 1.00 92.00 248 GLU A O 1
ATOM 1807 N N . ARG A 1 249 ? -12.752 0.270 21.634 1.00 95.44 249 ARG A N 1
ATOM 1808 C CA . ARG A 1 249 ? -11.674 0.131 20.652 1.00 95.44 249 ARG A CA 1
ATOM 1809 C C . ARG A 1 249 ? -11.930 0.990 19.428 1.00 95.44 249 ARG A C 1
ATOM 1811 O O . ARG A 1 249 ? -13.067 1.297 19.081 1.00 95.44 249 ARG A O 1
ATOM 1818 N N . LEU A 1 250 ? -10.851 1.365 18.761 1.00 96.75 250 LEU A N 1
ATOM 1819 C CA . LEU A 1 250 ? -10.874 2.009 17.462 1.00 96.75 250 LEU A CA 1
ATOM 1820 C C . LEU A 1 250 ? -10.460 0.975 16.425 1.00 96.75 250 LEU A C 1
ATOM 1822 O O . LEU A 1 250 ? -9.412 0.350 16.560 1.00 96.75 250 LEU A O 1
ATOM 1826 N N . LEU A 1 251 ? -11.270 0.817 15.386 1.00 98.06 251 LEU A N 1
ATOM 1827 C CA . LEU A 1 251 ? -10.930 0.055 14.197 1.00 98.06 251 LEU A CA 1
ATOM 1828 C C . LEU A 1 251 ? -10.550 1.032 13.086 1.00 98.06 251 LEU A C 1
ATOM 1830 O O . LEU A 1 251 ? -11.395 1.788 12.611 1.00 98.06 251 LEU A O 1
ATOM 1834 N N . VAL A 1 252 ? -9.295 0.989 12.652 1.00 98.44 252 VAL A N 1
ATOM 1835 C CA . VAL A 1 252 ? -8.779 1.730 11.499 1.00 98.44 252 VAL A CA 1
ATOM 1836 C C . VAL A 1 252 ? -8.568 0.761 10.344 1.00 98.44 252 VAL A C 1
ATOM 1838 O O . VAL A 1 252 ? -7.937 -0.288 10.493 1.00 98.44 252 VAL A O 1
ATOM 1841 N N . VAL A 1 253 ? -9.081 1.128 9.175 1.00 98.62 253 VAL A N 1
ATOM 1842 C CA . VAL A 1 253 ? -8.933 0.374 7.934 1.00 98.62 253 VAL A CA 1
ATOM 1843 C C . VAL A 1 253 ? -8.314 1.276 6.879 1.00 98.62 253 VAL A C 1
ATOM 1845 O O . VAL A 1 253 ? -8.780 2.391 6.667 1.00 98.62 253 VAL A O 1
ATOM 1848 N N . CYS A 1 254 ? -7.289 0.777 6.192 1.00 98.69 254 CYS A N 1
ATOM 1849 C CA . CYS A 1 254 ? -6.671 1.444 5.053 1.00 98.69 254 CYS A CA 1
ATOM 1850 C C . CYS A 1 254 ? -6.746 0.550 3.808 1.00 98.69 254 CYS A C 1
ATOM 1852 O O . CYS A 1 254 ? -6.210 -0.562 3.795 1.00 98.69 254 CYS A O 1
ATOM 1854 N N . ALA A 1 255 ? -7.426 1.045 2.774 1.00 98.69 255 ALA A N 1
ATOM 1855 C CA . ALA A 1 255 ? -7.543 0.431 1.457 1.00 98.69 255 ALA A CA 1
ATOM 1856 C C . ALA A 1 255 ? -6.769 1.263 0.431 1.00 98.69 255 ALA A C 1
ATOM 1858 O O . ALA A 1 255 ? -6.807 2.496 0.460 1.00 98.69 255 ALA A O 1
ATOM 1859 N N . ILE A 1 256 ? -6.075 0.590 -0.485 1.00 98.56 256 ILE A N 1
ATOM 1860 C CA . ILE A 1 256 ? -5.299 1.247 -1.535 1.00 98.56 256 ILE A CA 1
ATOM 1861 C C . ILE A 1 256 ? -5.648 0.606 -2.874 1.00 98.56 256 ILE A C 1
ATOM 1863 O O . ILE A 1 256 ? -5.549 -0.608 -3.029 1.00 98.56 256 ILE A O 1
ATOM 1867 N N . ALA A 1 257 ? -5.997 1.433 -3.855 1.00 98.19 257 ALA A N 1
ATOM 1868 C CA . ALA A 1 257 ? -6.188 1.010 -5.237 1.00 98.19 257 ALA A CA 1
ATOM 1869 C C . ALA A 1 257 ? -5.342 1.879 -6.169 1.00 98.19 257 ALA A C 1
ATOM 1871 O O . ALA A 1 257 ? -5.126 3.062 -5.906 1.00 98.19 257 ALA A O 1
ATOM 1872 N N . THR A 1 258 ? -4.870 1.315 -7.281 1.00 97.50 258 THR A N 1
ATOM 1873 C CA . THR A 1 258 ? -4.058 2.058 -8.254 1.00 97.50 258 THR A CA 1
ATOM 1874 C C . THR A 1 258 ? -4.696 2.091 -9.634 1.00 97.50 258 THR A C 1
ATOM 1876 O O . THR A 1 258 ? -5.514 1.243 -10.009 1.00 97.50 258 THR A O 1
ATOM 1879 N N . SER A 1 259 ? -4.288 3.075 -10.435 1.00 95.88 259 SER A N 1
ATOM 1880 C CA . SER A 1 259 ? -4.674 3.169 -11.842 1.00 95.88 259 SER A CA 1
ATOM 1881 C C . SER A 1 259 ? -3.926 2.181 -12.752 1.00 95.88 259 SER A C 1
ATOM 1883 O O . SER A 1 259 ? -4.147 2.188 -13.965 1.00 95.88 259 SER A O 1
ATOM 1885 N N . TRP A 1 260 ? -3.069 1.317 -12.193 1.00 95.00 260 TRP A N 1
ATOM 1886 C CA . TRP A 1 260 ? -2.327 0.286 -12.917 1.00 95.00 260 TRP A CA 1
ATOM 1887 C C . TRP A 1 260 ? -3.265 -0.747 -13.563 1.00 95.00 260 TRP A C 1
ATOM 1889 O O . TRP A 1 260 ? -4.290 -1.125 -12.999 1.00 95.00 260 TRP A O 1
ATOM 1899 N N . GLN A 1 261 ? -2.916 -1.214 -14.766 1.00 94.12 261 GLN A N 1
ATOM 1900 C CA . GLN A 1 261 ? -3.767 -2.110 -15.576 1.00 94.12 261 GLN A CA 1
ATOM 1901 C C . GLN A 1 261 ? -3.074 -3.383 -16.057 1.00 94.12 261 GLN A C 1
ATOM 1903 O O . GLN A 1 261 ? -3.643 -4.129 -16.861 1.00 94.12 261 GLN A O 1
ATOM 1908 N N . GLY A 1 262 ? -1.844 -3.627 -15.620 1.00 92.88 262 GLY A N 1
ATOM 1909 C CA . GLY A 1 262 ? -1.010 -4.692 -16.158 1.00 92.88 262 GLY A CA 1
ATOM 1910 C C . GLY A 1 262 ? 0.240 -4.172 -16.853 1.00 92.88 262 GLY A C 1
ATOM 1911 O O . GLY A 1 262 ? 0.322 -3.021 -17.285 1.00 92.88 262 GLY A O 1
ATOM 1912 N N . LEU A 1 263 ? 1.213 -5.068 -17.002 1.00 89.94 263 LEU A N 1
ATOM 1913 C CA . LEU A 1 263 ? 2.451 -4.794 -17.720 1.00 89.94 263 LEU A CA 1
ATOM 1914 C C . LEU A 1 263 ? 2.170 -4.375 -19.175 1.00 89.94 263 LEU A C 1
ATOM 1916 O O . LEU A 1 263 ? 1.388 -5.022 -19.875 1.00 89.94 263 LEU A O 1
ATOM 1920 N N . GLY A 1 264 ? 2.823 -3.301 -19.624 1.00 87.75 264 GLY A N 1
ATOM 1921 C CA . GLY A 1 264 ? 2.710 -2.783 -20.992 1.00 87.75 264 GLY A CA 1
ATOM 1922 C C . GLY A 1 264 ? 1.415 -2.023 -21.297 1.00 87.75 264 GLY A C 1
ATOM 1923 O O . GLY A 1 264 ? 1.190 -1.659 -22.448 1.00 87.75 264 GLY A O 1
ATOM 1924 N N . ARG A 1 265 ? 0.554 -1.778 -20.301 1.00 90.50 265 ARG A N 1
ATOM 1925 C CA . ARG A 1 265 ? -0.658 -0.960 -20.450 1.00 90.50 265 ARG A CA 1
ATOM 1926 C C . ARG A 1 265 ? -0.495 0.373 -19.738 1.00 90.50 265 ARG A C 1
ATOM 1928 O O . ARG A 1 265 ? 0.101 0.431 -18.666 1.00 90.50 265 ARG A O 1
ATOM 1935 N N . ALA A 1 266 ? -1.042 1.433 -20.329 1.00 89.19 266 ALA A N 1
ATOM 1936 C CA . ALA A 1 266 ? -1.030 2.752 -19.708 1.00 89.19 266 ALA A CA 1
ATOM 1937 C C . ALA A 1 266 ? -1.818 2.707 -18.385 1.00 89.19 266 ALA A C 1
ATOM 1939 O O . ALA A 1 266 ? -2.885 2.087 -18.345 1.00 89.19 266 ALA A O 1
ATOM 1940 N N . PRO A 1 267 ? -1.344 3.334 -17.298 1.00 91.00 267 PRO A N 1
ATOM 1941 C CA . PRO A 1 267 ? -2.024 3.309 -16.007 1.00 91.00 267 PRO A CA 1
ATOM 1942 C C . PRO A 1 267 ? -3.119 4.390 -15.948 1.00 91.00 267 PRO A C 1
ATOM 1944 O O . PRO A 1 267 ? -3.118 5.272 -15.093 1.00 91.00 267 PRO A O 1
ATOM 1947 N N . ASN A 1 268 ? -4.057 4.347 -16.896 1.00 89.50 268 ASN A N 1
ATOM 1948 C CA . ASN A 1 268 ? -5.094 5.356 -17.110 1.00 89.50 268 ASN A CA 1
ATOM 1949 C C . ASN A 1 268 ? -6.510 4.863 -16.762 1.00 89.50 268 ASN A C 1
ATOM 1951 O O . ASN A 1 268 ? -7.477 5.265 -17.413 1.00 89.50 268 ASN A O 1
ATOM 1955 N N . ARG A 1 269 ? -6.653 3.987 -15.753 1.00 94.06 269 ARG A N 1
ATOM 1956 C CA . ARG A 1 269 ? -7.987 3.677 -15.203 1.00 94.06 269 ARG A CA 1
ATOM 1957 C C . ARG A 1 269 ? -8.674 4.971 -14.778 1.00 94.06 269 ARG A C 1
ATOM 1959 O O . ARG A 1 269 ? -8.018 5.876 -14.265 1.00 94.06 269 ARG A O 1
ATOM 1966 N N . ASP A 1 270 ? -9.992 5.023 -14.955 1.00 94.06 270 ASP A N 1
ATOM 1967 C CA . ASP A 1 270 ? -10.800 6.134 -14.457 1.00 94.06 270 ASP A CA 1
ATOM 1968 C C . ASP A 1 270 ? -10.575 6.314 -12.951 1.00 94.06 270 ASP A C 1
ATOM 1970 O O . ASP A 1 270 ? -10.847 5.413 -12.154 1.00 94.06 270 ASP A O 1
ATOM 1974 N N . LEU A 1 271 ? -10.071 7.488 -12.569 1.00 93.44 271 LEU A N 1
ATOM 1975 C CA . LEU A 1 271 ? -9.709 7.796 -11.193 1.00 93.44 271 LEU A CA 1
ATOM 1976 C C . LEU A 1 271 ? -10.919 7.715 -10.256 1.00 93.44 271 LEU A C 1
ATOM 1978 O O . LEU A 1 271 ? -10.782 7.271 -9.117 1.00 93.44 271 LEU A O 1
ATOM 1982 N N . ARG A 1 272 ? -12.115 8.083 -10.734 1.00 93.94 272 ARG A N 1
ATOM 1983 C CA . ARG A 1 272 ? -13.340 7.968 -9.930 1.00 93.94 272 ARG A CA 1
ATOM 1984 C C . ARG A 1 272 ? -13.642 6.514 -9.592 1.00 93.94 272 ARG A C 1
ATOM 1986 O O . ARG A 1 272 ? -13.995 6.224 -8.454 1.00 93.94 272 ARG A O 1
ATOM 1993 N N . ALA A 1 273 ? -13.462 5.607 -10.551 1.00 96.19 273 ALA A N 1
ATOM 1994 C CA . ALA A 1 273 ? -13.631 4.177 -10.330 1.00 96.19 273 ALA A CA 1
ATOM 1995 C C . ALA A 1 273 ? -12.567 3.602 -9.379 1.00 96.19 273 ALA A C 1
ATOM 1997 O O . ALA A 1 273 ? -12.916 2.817 -8.504 1.00 96.19 273 ALA A O 1
ATOM 1998 N N . VAL A 1 274 ? -11.298 4.015 -9.510 1.00 96.88 274 VAL A N 1
ATOM 1999 C CA . VAL A 1 274 ? -10.204 3.591 -8.607 1.00 96.88 274 VAL A CA 1
ATOM 2000 C C . VAL A 1 274 ? -10.480 4.033 -7.166 1.00 96.88 274 VAL A C 1
ATOM 2002 O O . VAL A 1 274 ? -10.382 3.235 -6.238 1.00 96.88 274 VAL A O 1
ATOM 2005 N N . LEU A 1 275 ? -10.892 5.286 -6.970 1.00 97.12 275 LEU A N 1
ATOM 2006 C CA . LEU A 1 275 ? -11.261 5.798 -5.651 1.00 97.12 275 LEU A CA 1
ATOM 2007 C C . LEU A 1 275 ? -12.508 5.099 -5.087 1.00 97.12 275 LEU A C 1
ATOM 2009 O O . LEU A 1 275 ? -12.552 4.774 -3.903 1.00 97.12 275 LEU A O 1
ATOM 2013 N N . ALA A 1 276 ? -13.521 4.852 -5.923 1.00 96.38 276 ALA A N 1
ATOM 2014 C CA . ALA A 1 276 ? -14.729 4.140 -5.514 1.00 96.38 276 ALA A CA 1
ATOM 2015 C C . ALA A 1 276 ? -14.441 2.688 -5.093 1.00 96.38 276 ALA A C 1
ATOM 2017 O O . ALA A 1 276 ? -15.052 2.208 -4.142 1.00 96.38 276 ALA A O 1
ATOM 2018 N N . GLU A 1 277 ? -13.504 2.007 -5.758 1.00 97.88 277 GLU A N 1
ATOM 2019 C CA . GLU A 1 277 ? -13.033 0.670 -5.379 1.00 97.88 277 GLU A CA 1
ATOM 2020 C C . GLU A 1 277 ? -12.405 0.673 -3.980 1.00 97.88 277 GLU A C 1
ATOM 2022 O O . GLU A 1 277 ? -12.866 -0.072 -3.113 1.00 97.88 277 GLU A O 1
ATOM 2027 N N . ALA A 1 278 ? -11.436 1.562 -3.727 1.00 98.12 278 ALA A N 1
ATOM 2028 C CA . ALA A 1 278 ? -10.790 1.679 -2.417 1.00 98.12 278 ALA A CA 1
ATOM 2029 C C . ALA A 1 278 ? -11.803 2.026 -1.308 1.00 98.12 278 ALA A C 1
ATOM 2031 O O . ALA A 1 278 ? -11.803 1.411 -0.240 1.00 98.12 278 ALA A O 1
ATOM 2032 N N . ARG A 1 279 ? -12.741 2.947 -1.578 1.00 97.38 279 ARG A N 1
ATOM 2033 C CA . ARG A 1 279 ? -13.841 3.275 -0.652 1.00 97.38 279 ARG A CA 1
ATOM 2034 C C . ARG A 1 279 ? -14.732 2.074 -0.360 1.00 97.38 279 ARG A C 1
ATOM 2036 O O . ARG A 1 279 ? -15.070 1.833 0.795 1.00 97.38 279 ARG A O 1
ATOM 2043 N N . ALA A 1 280 ? -15.108 1.310 -1.384 1.00 96.88 280 ALA A N 1
ATOM 2044 C CA . ALA A 1 280 ? -15.942 0.127 -1.212 1.00 96.88 280 ALA A CA 1
ATOM 2045 C C . ALA A 1 280 ? -15.229 -0.962 -0.393 1.00 96.88 280 ALA A C 1
ATOM 2047 O O . ALA A 1 280 ? -15.865 -1.589 0.456 1.00 96.88 280 ALA A O 1
ATOM 2048 N N . GLN A 1 281 ? -13.924 -1.165 -0.600 1.00 98.25 281 GLN A N 1
ATOM 2049 C CA . GLN A 1 281 ? -13.108 -2.086 0.199 1.00 98.25 281 GLN A CA 1
ATOM 2050 C C . GLN A 1 281 ? -13.058 -1.656 1.673 1.00 98.25 281 GLN A C 1
ATOM 2052 O O . GLN A 1 281 ? -13.397 -2.459 2.547 1.00 98.25 281 GLN A O 1
ATOM 2057 N N . ALA A 1 282 ? -12.722 -0.389 1.949 1.00 97.75 282 ALA A N 1
ATOM 2058 C CA . ALA A 1 282 ? -12.662 0.149 3.308 1.00 97.75 282 ALA A CA 1
ATOM 2059 C C . ALA A 1 282 ? -14.019 0.056 4.027 1.00 97.75 282 ALA A C 1
ATOM 2061 O O . ALA A 1 282 ? -14.106 -0.506 5.121 1.00 97.75 282 ALA A O 1
ATOM 2062 N N . ALA A 1 283 ? -15.099 0.501 3.377 1.00 96.25 283 ALA A N 1
ATOM 2063 C CA . ALA A 1 283 ? -16.450 0.449 3.931 1.00 96.25 283 ALA A CA 1
ATOM 2064 C C . ALA A 1 283 ? -16.911 -0.993 4.198 1.00 96.25 283 ALA A C 1
ATOM 2066 O O . ALA A 1 283 ? -17.464 -1.294 5.257 1.00 96.25 283 ALA A O 1
ATOM 2067 N N . ALA A 1 284 ? -16.652 -1.921 3.271 1.00 97.19 284 ALA A N 1
ATOM 2068 C CA . ALA A 1 284 ? -17.001 -3.324 3.463 1.00 97.19 284 ALA A CA 1
ATOM 2069 C C . ALA A 1 284 ? -16.195 -3.963 4.604 1.00 97.19 284 ALA A C 1
ATOM 2071 O O . ALA A 1 284 ? -16.713 -4.830 5.312 1.00 97.19 284 ALA A O 1
ATOM 2072 N N . ALA A 1 285 ? -14.924 -3.600 4.775 1.00 97.75 285 ALA A N 1
ATOM 2073 C CA . ALA A 1 285 ? -14.101 -4.079 5.879 1.00 97.75 285 ALA A CA 1
ATOM 2074 C C . ALA A 1 285 ? -14.598 -3.531 7.223 1.00 97.75 285 ALA A C 1
ATOM 2076 O O . ALA A 1 285 ? -14.859 -4.325 8.127 1.00 97.75 285 ALA A O 1
ATOM 2077 N N . LEU A 1 286 ? -14.860 -2.224 7.325 1.00 96.62 286 LEU A N 1
ATOM 2078 C CA . LEU A 1 286 ? -15.468 -1.632 8.516 1.00 96.62 286 LEU A CA 1
ATOM 2079 C C . LEU A 1 286 ? -16.804 -2.297 8.846 1.00 96.62 286 LEU A C 1
ATOM 2081 O O . LEU A 1 286 ? -17.000 -2.743 9.968 1.00 96.62 286 LEU A O 1
ATOM 2085 N N . ALA A 1 287 ? -17.696 -2.503 7.876 1.00 96.25 287 ALA A N 1
ATOM 2086 C CA . ALA A 1 287 ? -18.971 -3.188 8.107 1.00 96.25 287 ALA A CA 1
ATOM 2087 C C . ALA A 1 287 ? -18.832 -4.610 8.698 1.00 96.25 287 ALA A C 1
ATOM 2089 O O . ALA A 1 287 ? -19.776 -5.114 9.306 1.00 96.25 287 ALA A O 1
ATOM 2090 N N . ARG A 1 288 ? -17.677 -5.274 8.540 1.00 97.38 288 ARG A N 1
ATOM 2091 C CA . ARG A 1 288 ? -17.409 -6.595 9.137 1.00 97.38 288 ARG A CA 1
ATOM 2092 C C . ARG A 1 288 ? -16.979 -6.520 10.604 1.00 97.38 288 ARG A C 1
ATOM 2094 O O . ARG A 1 288 ? -17.302 -7.457 11.332 1.00 97.38 288 ARG A O 1
ATOM 2101 N N . GLY A 1 289 ? -16.282 -5.457 10.999 1.00 97.38 289 GLY A N 1
ATOM 2102 C CA . GLY A 1 289 ? -15.717 -5.261 12.338 1.00 97.38 289 GLY A CA 1
ATOM 2103 C C . GLY A 1 289 ? -14.441 -6.060 12.623 1.00 97.38 289 GLY A C 1
ATOM 2104 O O . GLY A 1 289 ? -14.074 -6.965 11.862 1.00 97.38 289 GLY A O 1
ATOM 2105 N N . GLU A 1 290 ? -13.767 -5.723 13.728 1.00 97.19 290 GLU A N 1
ATOM 2106 C CA . GLU A 1 290 ? -12.422 -6.220 14.074 1.00 97.19 290 GLU A CA 1
ATOM 2107 C C . GLU A 1 290 ? -12.355 -7.756 14.095 1.00 97.19 290 GLU A C 1
ATOM 2109 O O . GLU A 1 290 ? -11.567 -8.370 13.369 1.00 97.19 290 GLU A O 1
ATOM 2114 N N . GLU A 1 291 ? -13.219 -8.394 14.886 1.00 97.44 291 GLU A N 1
ATOM 2115 C CA . GLU A 1 291 ? -13.156 -9.838 15.153 1.00 97.44 291 GLU A CA 1
ATOM 2116 C C . GLU A 1 291 ? -13.335 -10.676 13.878 1.00 97.44 291 GLU A C 1
ATOM 2118 O O . GLU A 1 291 ? -12.629 -11.661 13.630 1.00 97.44 291 GLU A O 1
ATOM 2123 N N . LYS A 1 292 ? -14.264 -10.259 13.010 1.00 98.25 292 LYS A N 1
ATOM 2124 C CA . LYS A 1 292 ? -14.533 -10.956 11.751 1.00 98.25 292 LYS A CA 1
ATOM 2125 C C . LYS A 1 292 ? -13.391 -10.774 10.757 1.00 98.25 292 LYS A C 1
ATOM 2127 O O . LYS A 1 292 ? -13.062 -11.732 10.054 1.00 98.25 292 LYS A O 1
ATOM 2132 N N . LEU A 1 293 ? -12.788 -9.584 10.691 1.00 98.38 293 LEU A N 1
ATOM 2133 C CA . LEU A 1 293 ? -11.602 -9.331 9.867 1.00 98.38 293 LEU A CA 1
ATOM 2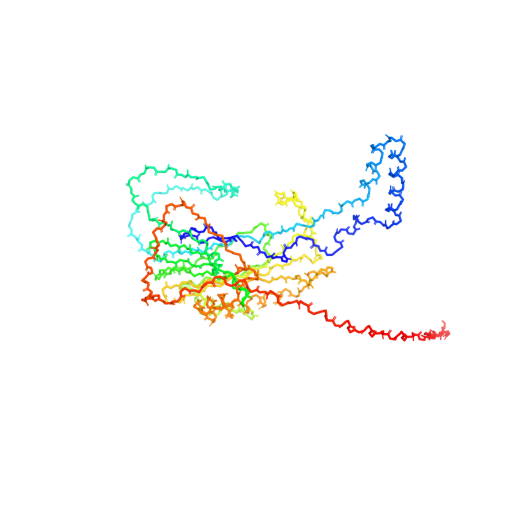134 C C . LEU A 1 293 ? -10.422 -10.185 10.339 1.00 98.38 293 LEU A C 1
ATOM 2136 O O . LEU A 1 293 ? -9.808 -10.874 9.527 1.00 98.38 293 LEU A O 1
ATOM 2140 N N . ARG A 1 294 ? -10.162 -10.228 11.651 1.00 97.75 294 ARG A N 1
ATOM 2141 C CA . ARG A 1 294 ? -9.075 -11.023 12.242 1.00 97.75 294 ARG A CA 1
ATOM 2142 C C . ARG A 1 294 ? -9.270 -12.523 12.010 1.00 97.75 294 ARG A C 1
ATOM 2144 O O . ARG A 1 294 ? -8.338 -13.222 11.612 1.00 97.75 294 ARG A O 1
ATOM 2151 N N . THR A 1 295 ? -10.499 -13.019 12.160 1.00 98.38 295 THR A N 1
ATOM 2152 C CA . THR A 1 295 ? -10.852 -14.411 11.834 1.00 98.38 295 THR A CA 1
ATOM 2153 C C . THR A 1 295 ? -10.596 -14.733 10.358 1.00 98.38 295 THR A C 1
ATOM 2155 O O . THR A 1 295 ? -10.018 -15.771 10.032 1.00 98.38 295 THR A O 1
ATOM 2158 N N . ARG A 1 296 ? -11.006 -13.848 9.441 1.00 98.06 296 ARG A N 1
ATOM 2159 C CA . ARG A 1 296 ? -10.814 -14.042 7.995 1.00 98.06 296 ARG A CA 1
ATOM 2160 C C . ARG A 1 296 ? -9.348 -13.982 7.591 1.00 98.06 296 ARG A C 1
ATOM 2162 O O . ARG A 1 296 ? -8.942 -14.805 6.776 1.00 98.06 296 ARG A O 1
ATOM 2169 N N . HIS A 1 297 ? -8.578 -13.071 8.178 1.00 97.44 297 HIS A N 1
ATOM 2170 C CA . HIS A 1 297 ? -7.129 -12.970 8.007 1.00 97.44 297 HIS A CA 1
ATOM 2171 C C . HIS A 1 297 ? -6.437 -14.294 8.349 1.00 97.44 297 HIS A C 1
ATOM 2173 O O . HIS A 1 297 ? -5.786 -14.892 7.496 1.00 97.44 297 HIS A O 1
ATOM 2179 N N . ARG A 1 298 ? -6.699 -14.834 9.545 1.00 96.25 298 ARG A N 1
ATOM 2180 C CA . ARG A 1 298 ? -6.142 -16.122 9.999 1.00 96.25 298 ARG A CA 1
ATOM 2181 C C . ARG A 1 298 ? -6.578 -17.311 9.143 1.00 96.25 298 ARG A C 1
ATOM 2183 O O . ARG A 1 298 ? -5.834 -18.272 9.000 1.00 96.25 298 ARG A O 1
ATOM 2190 N N . ALA A 1 299 ? -7.774 -17.253 8.559 1.00 96.81 299 ALA A N 1
ATOM 2191 C CA . ALA A 1 299 ? -8.261 -18.278 7.638 1.00 96.81 299 ALA A CA 1
ATOM 2192 C C . ALA A 1 299 ? -7.636 -18.194 6.228 1.00 96.81 299 ALA A C 1
ATOM 2194 O O . ALA A 1 299 ? -7.842 -19.105 5.426 1.00 96.81 299 ALA A O 1
ATOM 2195 N N . HIS A 1 300 ? -6.899 -17.123 5.908 1.00 95.81 300 HIS A N 1
ATOM 2196 C CA . HIS A 1 300 ? -6.265 -16.900 4.604 1.00 95.81 300 HIS A CA 1
ATOM 2197 C C . HIS A 1 300 ? -4.774 -16.550 4.751 1.00 95.81 300 HIS A C 1
ATOM 2199 O O . HIS A 1 300 ? -4.352 -15.484 4.284 1.00 95.81 300 HIS A O 1
ATOM 2205 N N . PRO A 1 301 ? -3.960 -17.441 5.352 1.00 90.75 301 PRO A N 1
ATOM 2206 C CA . PRO A 1 301 ? -2.537 -17.186 5.527 1.00 90.75 301 PRO A CA 1
ATOM 2207 C C . PRO A 1 301 ? -1.829 -16.964 4.181 1.00 90.75 301 PRO A C 1
ATOM 2209 O O . PRO A 1 301 ? -2.301 -17.373 3.105 1.00 90.75 301 PRO A O 1
ATOM 2212 N N . ALA A 1 302 ? -0.685 -16.279 4.219 1.00 85.62 302 ALA A N 1
ATOM 2213 C CA . ALA A 1 302 ? 0.137 -16.115 3.029 1.00 85.62 302 ALA A CA 1
ATOM 2214 C C . ALA A 1 302 ? 0.654 -17.491 2.554 1.00 85.62 302 ALA A C 1
ATOM 2216 O O . ALA A 1 302 ? 0.929 -18.367 3.373 1.00 85.62 302 ALA A O 1
ATOM 2217 N N . PRO A 1 303 ? 0.769 -17.733 1.235 1.00 87.38 303 PRO A N 1
ATOM 2218 C CA . PRO A 1 303 ? 1.257 -19.016 0.746 1.00 87.38 303 PRO A CA 1
ATOM 2219 C C . PRO A 1 303 ? 2.651 -19.314 1.312 1.00 87.38 303 PRO A C 1
ATOM 2221 O O . PRO A 1 303 ? 3.551 -18.487 1.193 1.00 87.38 303 PRO A O 1
ATOM 2224 N N . GLY A 1 304 ? 2.820 -20.493 1.911 1.00 86.81 304 GLY A N 1
ATOM 2225 C CA . GLY A 1 304 ? 4.104 -20.954 2.440 1.00 86.81 304 GLY A CA 1
ATOM 2226 C C . GLY A 1 304 ? 4.408 -20.588 3.898 1.00 86.81 304 GLY A C 1
ATOM 2227 O O . GLY A 1 304 ? 5.438 -21.035 4.396 1.00 86.81 304 GLY A O 1
ATOM 2228 N N . THR A 1 305 ? 3.550 -19.842 4.611 1.00 83.88 305 THR A N 1
ATOM 2229 C CA . THR A 1 305 ? 3.796 -19.493 6.032 1.00 83.88 305 THR A CA 1
ATOM 2230 C C . THR A 1 305 ? 3.929 -20.719 6.929 1.00 83.88 305 THR A C 1
ATOM 2232 O O . THR A 1 305 ? 4.779 -20.746 7.811 1.00 83.88 305 THR A O 1
ATOM 2235 N N . ASP A 1 306 ? 3.149 -21.761 6.652 1.00 85.88 306 ASP A N 1
ATOM 2236 C CA . ASP A 1 306 ? 3.071 -22.950 7.507 1.00 85.88 306 ASP A CA 1
ATOM 2237 C C . ASP A 1 306 ? 4.045 -24.054 7.051 1.00 85.88 306 ASP A C 1
ATOM 2239 O O . ASP A 1 306 ? 4.076 -25.150 7.615 1.00 85.88 306 ASP A O 1
ATOM 2243 N N . GLU A 1 307 ? 4.832 -23.804 5.997 1.00 89.50 307 GLU A N 1
ATOM 2244 C CA . GLU A 1 307 ? 5.727 -24.806 5.407 1.00 89.50 307 GLU A CA 1
ATOM 2245 C C . GLU A 1 307 ? 7.067 -24.920 6.146 1.00 89.50 307 GLU A C 1
ATOM 2247 O O . GLU A 1 307 ? 7.724 -25.963 6.071 1.00 89.50 307 GLU A O 1
ATOM 2252 N N . VAL A 1 308 ? 7.485 -23.871 6.862 1.00 88.31 308 VAL A N 1
ATOM 2253 C CA . VAL A 1 308 ? 8.800 -23.794 7.508 1.00 88.31 308 VAL A CA 1
ATOM 2254 C C . VAL A 1 308 ? 8.668 -23.271 8.934 1.00 88.31 308 VAL A C 1
ATOM 2256 O O . VAL A 1 308 ? 8.184 -22.170 9.162 1.00 88.31 308 VAL A O 1
ATOM 2259 N N . SER A 1 309 ? 9.192 -24.030 9.898 1.00 87.19 309 SER A N 1
ATOM 2260 C CA . SER A 1 309 ? 9.331 -23.601 11.293 1.00 87.19 309 SER A CA 1
ATOM 2261 C C . SER A 1 309 ? 10.798 -23.633 11.719 1.00 87.19 309 SER A C 1
ATOM 2263 O O . SER A 1 309 ? 11.476 -24.642 11.504 1.00 87.19 309 SER A O 1
ATOM 2265 N N . LEU A 1 310 ? 11.276 -22.573 12.374 1.00 87.69 310 LEU A N 1
ATOM 2266 C CA . LEU A 1 310 ? 12.615 -22.502 12.962 1.00 87.69 310 LEU A CA 1
ATOM 2267 C C . LEU A 1 310 ? 12.503 -22.310 14.476 1.00 87.69 310 LEU A C 1
ATOM 2269 O O . LEU A 1 310 ? 11.990 -21.296 14.937 1.00 87.69 310 LEU A O 1
ATOM 2273 N N . GLN A 1 311 ? 13.021 -23.263 15.250 1.00 85.81 311 GLN A N 1
ATOM 2274 C CA . GLN A 1 311 ? 13.121 -23.143 16.702 1.00 85.81 311 GLN A CA 1
ATOM 2275 C C . GLN A 1 311 ? 14.568 -22.849 17.092 1.00 85.81 311 GLN A C 1
ATOM 2277 O O . GLN A 1 311 ? 15.464 -23.653 16.837 1.00 85.81 311 GLN A O 1
ATOM 2282 N N . LEU A 1 312 ? 14.789 -21.701 17.731 1.00 84.94 312 LEU A N 1
ATOM 2283 C CA . LEU A 1 312 ? 16.078 -21.330 18.306 1.00 84.94 312 LEU A CA 1
ATOM 2284 C C . LEU A 1 312 ? 16.046 -21.600 19.814 1.00 84.94 312 LEU A C 1
ATOM 2286 O O . LEU A 1 312 ? 15.145 -21.147 20.516 1.00 84.94 312 LEU A O 1
ATOM 2290 N N . THR A 1 313 ? 17.018 -22.354 20.321 1.00 86.75 313 THR A N 1
ATOM 2291 C CA . THR A 1 313 ? 17.173 -22.632 21.758 1.00 86.75 313 THR A CA 1
ATOM 2292 C C . THR A 1 313 ? 18.245 -21.731 22.364 1.00 86.75 313 THR A C 1
ATOM 2294 O O . THR A 1 313 ? 19.228 -21.428 21.694 1.00 86.75 313 THR A O 1
ATOM 2297 N N . GLY A 1 314 ? 18.114 -21.367 23.643 1.00 77.00 314 GLY A N 1
ATOM 2298 C CA . GLY A 1 314 ? 19.157 -20.644 24.387 1.00 77.00 314 GLY A CA 1
ATOM 2299 C C . GLY A 1 314 ? 18.837 -19.186 24.723 1.00 77.00 314 GLY A C 1
ATOM 2300 O O . GLY A 1 314 ? 19.567 -18.586 25.507 1.00 77.00 314 GLY A O 1
ATOM 2301 N N . SER A 1 315 ? 17.732 -18.630 24.219 1.00 74.62 315 SER A N 1
ATOM 2302 C CA . SER A 1 315 ? 17.177 -17.404 24.799 1.00 74.62 315 SER A CA 1
ATOM 2303 C C . SER A 1 315 ? 16.614 -17.718 26.189 1.00 74.62 315 SER A C 1
ATOM 2305 O O . SER A 1 315 ? 15.979 -18.768 26.350 1.00 74.62 315 SER A O 1
ATOM 2307 N N . PRO A 1 316 ? 16.815 -16.849 27.200 1.00 73.06 316 PRO A N 1
ATOM 2308 C CA . PRO A 1 316 ? 16.081 -16.971 28.453 1.00 73.06 316 PRO A CA 1
ATOM 2309 C C . PRO A 1 316 ? 14.591 -17.021 28.114 1.00 73.06 316 PRO A C 1
ATOM 2311 O O . PRO A 1 316 ? 14.137 -16.255 27.264 1.00 73.06 316 PRO A O 1
ATOM 2314 N N . ALA A 1 317 ? 13.856 -17.962 28.710 1.00 61.44 317 ALA A N 1
ATOM 2315 C CA . ALA A 1 317 ? 12.435 -18.118 28.435 1.00 61.44 317 ALA A CA 1
ATOM 2316 C C . ALA A 1 317 ? 11.745 -16.765 28.658 1.00 61.44 317 ALA A C 1
ATOM 2318 O O . ALA A 1 317 ? 11.672 -16.290 29.795 1.00 61.44 317 ALA A O 1
ATOM 2319 N N . LEU A 1 318 ? 11.281 -16.135 27.571 1.00 55.97 318 LEU A N 1
ATOM 2320 C CA . LEU A 1 318 ? 10.312 -15.051 27.662 1.00 55.97 318 LEU A CA 1
ATOM 2321 C C . LEU A 1 318 ? 9.186 -15.596 28.531 1.00 55.97 318 LEU A C 1
ATOM 2323 O O . LEU A 1 318 ? 8.720 -16.716 28.300 1.00 55.97 318 LEU A O 1
ATOM 2327 N N . ARG A 1 319 ? 8.831 -14.864 29.590 1.00 45.81 319 ARG A N 1
ATOM 2328 C CA . ARG A 1 319 ? 7.698 -15.228 30.438 1.00 45.81 319 ARG A CA 1
ATOM 2329 C C . ARG A 1 319 ? 6.499 -15.306 29.509 1.00 45.81 319 ARG A C 1
ATOM 2331 O O . ARG A 1 319 ? 6.007 -14.271 29.079 1.00 45.81 319 ARG A O 1
ATOM 2338 N N . SER A 1 320 ? 6.087 -16.518 29.151 1.00 42.81 320 SER A N 1
ATOM 2339 C CA . SER A 1 320 ? 4.913 -16.702 28.317 1.00 42.81 320 SER A CA 1
ATOM 2340 C C . SER A 1 320 ? 3.757 -15.960 28.988 1.00 42.81 320 SER A C 1
ATOM 2342 O O . SER A 1 320 ? 3.572 -16.150 30.199 1.00 42.81 320 SER A O 1
ATOM 2344 N N . PRO A 1 321 ? 2.980 -15.136 28.262 1.00 43.31 321 PRO A N 1
ATOM 2345 C CA . PRO A 1 321 ? 1.708 -14.673 28.789 1.00 43.31 321 PRO A CA 1
ATOM 2346 C C . PRO A 1 321 ? 0.937 -15.922 29.207 1.00 43.31 321 PRO A C 1
ATOM 2348 O O . PRO A 1 321 ? 0.937 -16.926 28.487 1.00 43.31 321 PRO A O 1
ATOM 2351 N N . SER A 1 322 ? 0.402 -15.911 30.427 1.00 37.88 322 SER A N 1
ATOM 2352 C CA . SER A 1 322 ? -0.198 -17.080 31.057 1.00 37.88 322 SER A CA 1
ATOM 2353 C C . SER A 1 322 ? -1.364 -17.594 30.214 1.00 37.88 322 SER A C 1
ATOM 2355 O O . SER A 1 322 ? -2.508 -17.186 30.387 1.00 37.88 322 SER A O 1
ATOM 2357 N N . SER A 1 323 ? -1.085 -18.509 29.297 1.00 39.94 323 SER A N 1
ATOM 2358 C CA . SER A 1 323 ? -2.096 -19.389 28.747 1.00 39.94 323 SER A CA 1
ATOM 2359 C C . SER A 1 323 ? -2.252 -20.514 29.756 1.00 39.94 323 SER A C 1
ATOM 2361 O O . SER A 1 323 ? -1.329 -21.289 30.012 1.00 39.94 323 SER A O 1
ATOM 2363 N N . SER A 1 324 ? -3.413 -20.569 30.402 1.00 34.66 324 SER A N 1
ATOM 2364 C CA . SER A 1 324 ? -3.818 -21.770 31.118 1.00 34.66 324 SER A CA 1
ATOM 2365 C C . SER A 1 324 ? -3.748 -22.947 30.136 1.00 34.66 324 SER A C 1
ATOM 2367 O O . SER A 1 324 ? -4.328 -22.856 29.050 1.00 34.66 324 SER A O 1
ATOM 2369 N N . PRO A 1 325 ? -3.030 -24.034 30.455 1.00 37.03 325 PRO A N 1
ATOM 2370 C CA . PRO A 1 325 ? -2.951 -25.169 29.552 1.00 37.03 325 PRO A CA 1
ATOM 2371 C C . PRO A 1 325 ? -4.310 -25.885 29.515 1.00 37.03 325 PRO A C 1
ATOM 2373 O O . PRO A 1 325 ? -4.927 -26.060 30.571 1.00 37.03 325 PRO A O 1
ATOM 2376 N N . PRO A 1 326 ? -4.784 -26.360 28.349 1.00 40.44 326 PRO A N 1
ATOM 2377 C CA . PRO A 1 326 ? -5.820 -27.378 28.333 1.00 40.44 326 PRO A CA 1
ATOM 2378 C C . PRO A 1 326 ? -5.276 -28.652 28.991 1.00 40.44 326 PRO A C 1
ATOM 2380 O O . PRO A 1 326 ? -4.136 -29.070 28.772 1.00 40.44 326 PRO A O 1
ATOM 2383 N N . SER A 1 327 ? -6.099 -29.255 29.838 1.00 39.78 327 SER A N 1
ATOM 2384 C CA . SER A 1 327 ? -5.798 -30.470 30.579 1.00 39.78 327 SER A CA 1
ATOM 2385 C C . SER A 1 327 ? -5.564 -31.670 29.649 1.00 39.78 327 SER A C 1
ATOM 2387 O O . SER A 1 327 ? -6.438 -32.067 28.885 1.00 39.78 327 SER A O 1
ATOM 2389 N N . SER A 1 328 ? -4.401 -32.290 29.859 1.00 36.50 328 SER A N 1
ATOM 2390 C CA . SER A 1 328 ? -4.039 -33.695 29.620 1.00 36.50 328 SER A CA 1
ATOM 2391 C C . SER A 1 328 ? -3.599 -34.156 28.213 1.00 36.50 328 SER A C 1
ATOM 2393 O O . SER A 1 328 ? -4.286 -33.932 27.220 1.00 36.50 328 SER A O 1
ATOM 2395 N N . PRO A 1 329 ? -2.473 -34.905 28.138 1.00 50.50 329 PRO A N 1
ATOM 2396 C CA . PRO A 1 329 ? -1.934 -35.483 26.913 1.00 50.50 329 PRO A CA 1
ATOM 2397 C C . PRO A 1 329 ? -2.366 -36.946 26.738 1.00 50.50 329 PRO A C 1
ATOM 2399 O O . PRO A 1 329 ? -2.428 -37.719 27.697 1.00 50.50 329 PRO A O 1
ATOM 2402 N N . THR A 1 330 ? -2.571 -37.393 25.500 1.00 36.03 330 THR A N 1
ATOM 2403 C CA . THR A 1 330 ? -2.433 -38.819 25.166 1.00 36.03 330 THR A CA 1
ATOM 2404 C C . THR A 1 330 ? -2.020 -38.994 23.707 1.00 36.03 330 THR A C 1
ATOM 2406 O O . THR A 1 330 ? -2.490 -38.282 22.829 1.00 36.03 330 THR A O 1
ATOM 2409 N N . ALA A 1 331 ? -1.159 -39.989 23.488 1.00 33.34 331 ALA A N 1
ATOM 2410 C CA . ALA A 1 331 ? -0.623 -40.483 22.219 1.00 33.34 331 ALA A CA 1
ATOM 2411 C C . ALA A 1 331 ? 0.537 -39.684 21.593 1.00 33.34 331 ALA A C 1
ATOM 2413 O O . ALA A 1 331 ? 0.399 -38.914 20.643 1.00 33.34 331 ALA A O 1
ATOM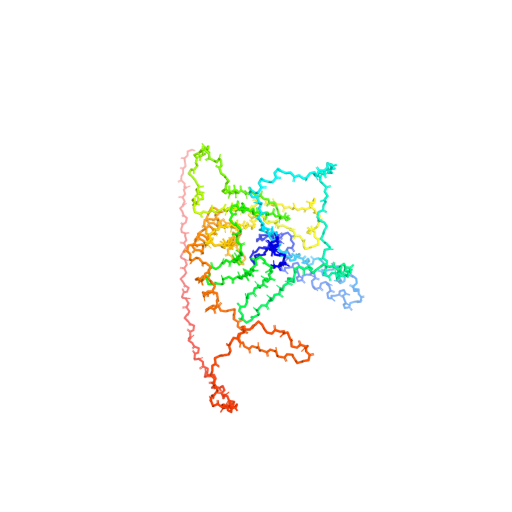 2414 N N . ALA A 1 332 ? 1.737 -40.033 22.066 1.00 40.06 332 ALA A N 1
ATOM 2415 C CA . ALA A 1 332 ? 2.953 -40.019 21.268 1.00 40.06 332 ALA A CA 1
ATOM 2416 C C . ALA A 1 332 ? 2.678 -40.611 19.875 1.00 40.06 332 ALA A C 1
ATOM 2418 O O . ALA A 1 332 ? 2.426 -41.809 19.738 1.00 40.06 332 ALA A O 1
ATOM 2419 N N . THR A 1 333 ? 2.748 -39.776 18.839 1.00 34.22 333 THR A N 1
ATOM 2420 C CA . THR A 1 333 ? 2.753 -40.249 17.456 1.00 34.22 333 THR A CA 1
ATOM 2421 C C . THR A 1 333 ? 4.155 -40.094 16.897 1.00 34.22 333 THR A C 1
ATOM 2423 O O . THR A 1 333 ? 4.646 -39.008 16.607 1.00 34.22 333 THR A O 1
ATOM 2426 N N . CYS A 1 334 ? 4.792 -41.253 16.800 1.00 28.55 334 CYS A N 1
ATOM 2427 C CA . CYS A 1 334 ? 6.031 -41.537 16.108 1.00 28.55 334 CYS A CA 1
ATOM 2428 C C . CYS A 1 334 ? 6.073 -40.854 14.726 1.00 28.55 334 CYS A C 1
ATOM 2430 O O . CYS A 1 334 ? 5.136 -40.974 13.932 1.00 28.55 334 CYS A O 1
ATOM 2432 N N . TRP A 1 335 ? 7.184 -40.179 14.424 1.00 29.80 335 TRP A N 1
ATOM 2433 C CA . TRP A 1 335 ? 7.481 -39.610 13.113 1.00 29.80 335 TRP A CA 1
ATOM 2434 C C . TRP A 1 335 ? 7.468 -40.704 12.032 1.00 29.80 335 TRP A C 1
ATOM 2436 O O . TRP A 1 335 ? 8.457 -41.401 11.807 1.00 29.80 335 TRP A O 1
ATOM 2446 N N . ARG A 1 336 ? 6.352 -40.849 11.310 1.00 32.19 336 ARG A N 1
ATOM 2447 C CA . ARG A 1 336 ? 6.326 -41.550 10.020 1.00 32.19 336 ARG A CA 1
ATOM 2448 C C . ARG A 1 336 ? 6.600 -40.540 8.916 1.00 32.19 336 ARG A C 1
ATOM 2450 O O . ARG A 1 336 ? 5.771 -39.677 8.643 1.00 32.19 336 ARG A O 1
ATOM 2457 N N . ARG A 1 337 ? 7.728 -40.711 8.218 1.00 34.09 337 ARG A N 1
ATOM 2458 C CA . ARG A 1 337 ? 7.946 -40.145 6.877 1.00 34.09 337 ARG A CA 1
ATOM 2459 C C . ARG A 1 337 ? 6.719 -40.450 6.012 1.00 34.09 337 ARG A C 1
ATOM 2461 O O . ARG A 1 337 ? 6.512 -41.603 5.625 1.00 34.09 337 ARG A O 1
ATOM 2468 N N . ARG A 1 338 ? 5.914 -39.436 5.682 1.00 35.22 338 ARG A N 1
ATOM 2469 C CA . ARG A 1 338 ? 4.962 -39.544 4.573 1.00 35.22 338 ARG A CA 1
ATOM 2470 C C . ARG A 1 338 ? 5.784 -39.642 3.292 1.00 35.22 338 ARG A C 1
ATOM 2472 O O . ARG A 1 338 ? 6.516 -38.723 2.941 1.00 35.22 338 ARG A O 1
ATOM 2479 N N . ARG A 1 339 ? 5.692 -40.787 2.611 1.00 35.19 339 ARG A N 1
ATOM 2480 C CA . ARG A 1 339 ? 6.122 -40.893 1.216 1.00 35.19 339 ARG A CA 1
ATOM 2481 C C . ARG A 1 339 ? 5.234 -39.955 0.404 1.00 35.19 339 ARG A C 1
ATOM 2483 O O . ARG A 1 339 ? 4.018 -40.125 0.396 1.00 35.19 339 ARG A O 1
ATOM 2490 N N . VAL A 1 340 ? 5.854 -38.982 -0.252 1.00 43.62 340 VAL A N 1
ATOM 2491 C CA . VAL A 1 340 ? 5.232 -38.186 -1.311 1.00 43.62 340 VAL A CA 1
ATOM 2492 C C . VAL A 1 340 ? 4.763 -39.165 -2.399 1.00 43.62 340 VAL A C 1
ATOM 2494 O O . VAL A 1 340 ? 5.583 -39.960 -2.870 1.00 43.62 340 VAL A O 1
ATOM 2497 N N . PRO A 1 341 ? 3.474 -39.201 -2.780 1.00 38.72 341 PRO A N 1
ATOM 2498 C CA . PRO A 1 341 ? 3.056 -39.991 -3.926 1.00 38.72 341 PRO A CA 1
ATOM 2499 C C . PRO A 1 341 ? 3.677 -39.391 -5.190 1.00 38.72 341 PRO A C 1
ATOM 2501 O O . PRO A 1 341 ? 3.626 -38.183 -5.407 1.00 38.72 341 PRO A O 1
ATOM 2504 N N . ALA A 1 342 ? 4.281 -40.248 -6.014 1.00 36.97 342 ALA A N 1
ATOM 2505 C CA . ALA A 1 342 ? 4.861 -39.863 -7.292 1.00 36.97 342 ALA A CA 1
ATOM 2506 C C . ALA A 1 342 ? 3.838 -39.079 -8.132 1.00 36.97 342 ALA A C 1
ATOM 2508 O O . ALA A 1 342 ? 2.753 -39.587 -8.433 1.00 36.97 342 ALA A O 1
ATOM 2509 N N . CYS A 1 343 ? 4.201 -37.854 -8.519 1.00 36.56 343 CYS A N 1
ATOM 2510 C CA . CYS A 1 343 ? 3.494 -37.081 -9.530 1.00 36.56 343 CYS A CA 1
ATOM 2511 C C . CYS A 1 343 ? 3.363 -37.929 -10.799 1.00 36.56 343 CYS A C 1
ATOM 2513 O O . CYS A 1 343 ? 4.346 -38.188 -11.493 1.00 36.56 343 CYS A O 1
ATOM 2515 N N . ARG A 1 344 ? 2.140 -38.368 -11.113 1.00 42.06 344 ARG A N 1
ATOM 2516 C CA . ARG A 1 344 ? 1.830 -38.900 -12.440 1.00 42.06 344 ARG A CA 1
ATOM 2517 C C . ARG A 1 344 ? 1.861 -37.739 -13.441 1.00 42.06 344 ARG A C 1
ATOM 2519 O O . ARG A 1 344 ? 1.225 -36.716 -13.174 1.00 42.06 344 ARG A O 1
ATOM 2526 N N . PRO A 1 345 ? 2.544 -37.875 -14.587 1.00 38.50 345 PRO A N 1
ATOM 2527 C CA . PRO A 1 345 ? 2.513 -36.858 -15.626 1.00 38.50 345 PRO A CA 1
ATOM 2528 C C . PRO A 1 345 ? 1.082 -36.714 -16.160 1.00 38.50 345 PRO A C 1
ATOM 2530 O O . PRO A 1 345 ? 0.442 -37.694 -16.549 1.00 38.50 345 PRO A O 1
ATOM 2533 N N . ARG A 1 346 ? 0.564 -35.480 -16.155 1.00 47.16 346 ARG A N 1
ATOM 2534 C CA . ARG A 1 346 ? -0.678 -35.133 -16.855 1.00 47.16 346 ARG A CA 1
ATOM 2535 C C . ARG A 1 346 ? -0.444 -35.288 -18.367 1.00 47.16 346 ARG A C 1
ATOM 2537 O O . ARG A 1 346 ? 0.550 -34.760 -18.860 1.00 47.16 346 ARG A O 1
ATOM 2544 N N . PRO A 1 347 ? -1.338 -35.954 -19.118 1.00 43.16 347 PRO A N 1
ATOM 2545 C CA . PRO A 1 347 ? -1.242 -35.987 -20.570 1.00 43.16 347 PRO A CA 1
ATOM 2546 C C . PRO A 1 347 ? -1.474 -34.585 -21.145 1.00 43.16 347 PRO A C 1
ATOM 2548 O O . PRO A 1 347 ? -2.475 -33.931 -20.840 1.00 43.16 347 PRO A O 1
ATOM 2551 N N . CYS A 1 348 ? -0.538 -34.140 -21.983 1.00 38.06 348 CYS A N 1
ATOM 2552 C CA . CYS A 1 348 ? -0.640 -32.928 -22.784 1.00 38.06 348 CYS A CA 1
ATOM 2553 C C . CYS A 1 348 ? -1.918 -32.983 -23.632 1.00 38.06 348 CYS A C 1
ATOM 2555 O O . CYS A 1 348 ? -2.025 -33.793 -24.555 1.00 38.06 348 CYS A O 1
ATOM 2557 N N . ARG A 1 349 ? -2.900 -32.128 -23.326 1.00 45.38 349 ARG A N 1
ATOM 2558 C CA . ARG A 1 349 ? -4.018 -31.882 -24.241 1.00 45.38 349 ARG A CA 1
ATOM 2559 C C . ARG A 1 349 ? -3.498 -31.080 -25.427 1.00 45.38 349 ARG A C 1
ATOM 2561 O O . ARG A 1 349 ? -2.894 -30.025 -25.255 1.00 45.38 349 ARG A O 1
ATOM 2568 N N . GLY A 1 350 ? -3.713 -31.652 -26.606 1.00 40.34 350 GLY A N 1
ATOM 2569 C CA . GLY A 1 350 ? -3.234 -31.166 -27.886 1.00 40.34 350 GLY A CA 1
ATOM 2570 C C . GLY A 1 350 ? -3.707 -29.759 -28.234 1.00 40.34 350 GLY A C 1
ATOM 2571 O O . GLY A 1 350 ? -4.810 -29.324 -27.906 1.00 40.34 350 GLY A O 1
ATOM 2572 N N . SER A 1 351 ? -2.814 -29.090 -28.947 1.00 41.19 351 SER A N 1
ATOM 2573 C CA . SER A 1 351 ? -2.952 -27.814 -29.624 1.00 41.19 351 SER A CA 1
ATOM 2574 C C . SER A 1 351 ? -4.076 -27.835 -30.666 1.00 41.19 351 SER A C 1
ATOM 2576 O O . SER A 1 351 ? -3.953 -28.410 -31.747 1.00 41.19 351 SER A O 1
ATOM 2578 N N . GLY A 1 352 ? -5.173 -27.143 -30.365 1.00 40.59 352 GLY A N 1
ATOM 2579 C CA . GLY A 1 352 ? -6.145 -26.725 -31.370 1.00 40.59 352 GLY A CA 1
ATOM 2580 C C . GLY A 1 352 ? -5.591 -25.542 -32.163 1.00 40.59 352 GLY A C 1
ATOM 2581 O O . GLY A 1 352 ? -5.505 -24.432 -31.645 1.00 40.59 352 GLY A O 1
ATOM 2582 N N . ARG A 1 353 ? -5.196 -25.784 -33.417 1.00 48.81 353 ARG A N 1
ATOM 2583 C CA . ARG A 1 353 ? -4.870 -24.745 -34.408 1.00 48.81 353 ARG A CA 1
ATOM 2584 C C . ARG A 1 353 ? -6.081 -23.822 -34.635 1.00 48.81 353 ARG A C 1
ATOM 2586 O O . ARG A 1 353 ? -7.137 -24.338 -34.997 1.00 48.81 353 ARG A O 1
ATOM 2593 N N . PRO A 1 354 ? -5.943 -22.488 -34.569 1.00 48.22 354 PRO A N 1
ATOM 2594 C CA . PRO A 1 354 ? -6.914 -21.595 -35.179 1.00 48.22 354 PRO A CA 1
ATOM 2595 C C . PRO A 1 354 ? -6.663 -21.502 -36.691 1.00 48.22 354 PRO A C 1
ATOM 2597 O O . PRO A 1 354 ? -5.558 -21.212 -37.151 1.00 48.22 354 PRO A O 1
ATOM 2600 N N . SER A 1 355 ? -7.707 -21.783 -37.470 1.00 49.72 355 SER A N 1
ATOM 2601 C CA . SER A 1 355 ? -7.732 -21.649 -38.925 1.00 49.72 355 SER A CA 1
ATOM 2602 C C . SER A 1 355 ? -7.572 -20.185 -39.341 1.00 49.72 355 SER A C 1
ATOM 2604 O O . SER A 1 355 ? -8.380 -19.335 -38.964 1.00 49.72 355 SER A O 1
ATOM 2606 N N . SER A 1 356 ? -6.577 -19.902 -40.175 1.00 42.34 356 SER A N 1
ATOM 2607 C CA . SER A 1 356 ? -6.396 -18.619 -40.845 1.00 42.34 356 SER A CA 1
ATOM 2608 C C . SER A 1 356 ? -7.482 -18.408 -41.908 1.00 42.34 356 SER A C 1
ATOM 2610 O O . SER A 1 356 ? -7.444 -18.976 -43.000 1.00 42.34 356 SER A O 1
ATOM 2612 N N . ARG A 1 357 ? -8.473 -17.561 -41.607 1.00 49.84 357 ARG A N 1
ATOM 2613 C CA . ARG A 1 357 ? -9.347 -16.972 -42.631 1.00 49.84 357 ARG A CA 1
ATOM 2614 C C . ARG A 1 357 ? -8.615 -15.800 -43.288 1.00 49.84 357 ARG A C 1
ATOM 2616 O O . ARG A 1 357 ? -8.308 -14.808 -42.635 1.00 49.84 357 ARG A O 1
ATOM 2623 N N . ARG A 1 358 ? -8.342 -15.933 -44.588 1.00 52.09 358 ARG A N 1
ATOM 2624 C CA . ARG A 1 358 ? -7.876 -14.857 -45.477 1.00 52.09 358 ARG A CA 1
ATOM 2625 C C . ARG A 1 358 ? -8.924 -13.733 -45.564 1.00 52.09 358 ARG A C 1
ATOM 2627 O O . ARG A 1 358 ? -10.087 -14.050 -45.818 1.00 52.09 358 ARG A O 1
ATOM 2634 N N . PRO A 1 359 ? -8.545 -12.448 -45.472 1.00 54.09 359 PRO A N 1
ATOM 2635 C CA . PRO A 1 359 ? -9.377 -11.355 -45.960 1.00 54.09 359 PRO A CA 1
ATOM 2636 C C . PRO A 1 359 ? -9.261 -11.260 -47.489 1.00 54.09 359 PRO A C 1
ATOM 2638 O O . PRO A 1 359 ? -8.159 -11.264 -48.038 1.00 54.09 359 PRO A O 1
ATOM 2641 N N . GLY A 1 360 ? -10.404 -11.206 -48.176 1.00 56.56 360 GLY A N 1
ATOM 2642 C CA . GLY A 1 360 ? -10.487 -10.937 -49.614 1.00 56.56 360 GLY A CA 1
ATOM 2643 C C . GLY A 1 360 ? -10.175 -9.471 -49.963 1.00 56.56 360 GLY A C 1
ATOM 2644 O O . GLY A 1 360 ? -10.160 -8.613 -49.078 1.00 56.56 360 GLY A O 1
ATOM 2645 N N . PRO A 1 361 ? -9.915 -9.171 -51.246 1.00 58.09 361 PRO A N 1
ATOM 2646 C CA . PRO A 1 361 ? -9.489 -7.847 -51.688 1.00 58.09 361 PRO A CA 1
ATOM 2647 C C . PRO A 1 361 ? -10.626 -6.821 -51.589 1.00 58.09 361 PRO A C 1
ATOM 2649 O O . PRO A 1 361 ? -11.726 -7.038 -52.096 1.00 58.09 361 PRO A O 1
ATOM 2652 N N . ARG A 1 362 ? -10.341 -5.673 -50.959 1.00 52.38 362 ARG A N 1
ATOM 2653 C CA . ARG A 1 362 ? -11.197 -4.481 -50.999 1.00 52.38 362 ARG A CA 1
ATOM 2654 C C . ARG A 1 362 ? -11.114 -3.843 -52.386 1.00 52.38 362 ARG A C 1
ATOM 2656 O O . ARG A 1 362 ? -10.075 -3.322 -52.776 1.00 52.38 362 ARG A O 1
ATOM 2663 N N . THR A 1 363 ? -12.230 -3.866 -53.102 1.00 54.78 363 THR A N 1
ATOM 2664 C CA . THR A 1 363 ? -12.507 -3.046 -54.283 1.00 54.78 363 THR A CA 1
ATOM 2665 C C . THR A 1 363 ? -12.601 -1.567 -53.903 1.00 54.78 363 THR A C 1
ATOM 2667 O O . THR A 1 363 ? -13.387 -1.193 -53.033 1.00 54.78 363 THR A O 1
ATOM 2670 N N . THR A 1 364 ? -11.815 -0.726 -54.569 1.00 52.38 364 THR A N 1
ATOM 2671 C CA . THR A 1 364 ? -11.932 0.736 -54.568 1.00 52.38 364 THR A CA 1
ATOM 2672 C C . THR A 1 364 ? -13.065 1.185 -55.500 1.00 52.38 364 THR A C 1
ATOM 2674 O O . THR A 1 364 ? -13.172 0.662 -56.612 1.00 52.38 364 THR A O 1
ATOM 2677 N N . PRO A 1 365 ? -13.895 2.174 -55.124 1.00 60.22 365 PRO A N 1
ATOM 2678 C CA . PRO A 1 365 ? -14.735 2.869 -56.085 1.00 60.22 365 PRO A CA 1
ATOM 2679 C C . PRO A 1 365 ? -13.986 4.059 -56.701 1.00 60.22 365 PRO A C 1
ATOM 2681 O O . PRO A 1 365 ? -13.451 4.918 -56.003 1.00 60.22 365 PRO A O 1
ATOM 2684 N N . ARG A 1 366 ? -13.977 4.086 -58.039 1.00 46.62 366 ARG A N 1
ATOM 2685 C CA . ARG A 1 366 ? -13.680 5.256 -58.876 1.00 46.62 366 ARG A CA 1
ATOM 2686 C C . ARG A 1 366 ? -14.778 6.301 -58.672 1.00 46.62 366 ARG A C 1
ATOM 2688 O O . ARG A 1 366 ? -15.952 5.973 -58.817 1.00 46.62 366 ARG A O 1
ATOM 2695 N N . THR A 1 367 ? -14.394 7.556 -58.483 1.00 54.97 367 THR A N 1
ATOM 2696 C CA . THR A 1 367 ? -15.239 8.723 -58.766 1.00 54.97 367 THR A CA 1
ATOM 2697 C C . THR A 1 367 ? -14.537 9.601 -59.802 1.00 54.97 367 THR A C 1
ATOM 2699 O O . THR A 1 367 ? -13.634 10.373 -59.504 1.00 54.97 367 THR A O 1
ATOM 2702 N N . SER A 1 368 ? -14.946 9.434 -61.058 1.00 52.91 368 SER A N 1
ATOM 2703 C CA . SER A 1 368 ? -15.141 10.532 -62.015 1.00 52.91 368 SER A CA 1
ATOM 2704 C C . SER A 1 368 ? -16.535 11.128 -61.706 1.00 52.91 368 SER A C 1
ATOM 2706 O O . SER A 1 368 ? -17.384 10.394 -61.211 1.00 52.91 368 SER A O 1
ATOM 2708 N N . THR A 1 369 ? -16.906 12.393 -61.907 1.00 50.03 369 THR A N 1
ATOM 2709 C CA . THR A 1 369 ? -16.546 13.377 -62.934 1.00 50.03 369 THR A CA 1
ATOM 2710 C C . THR A 1 369 ? -17.130 14.749 -62.523 1.00 50.03 369 THR A C 1
ATOM 2712 O O . THR A 1 369 ? -18.132 14.795 -61.815 1.00 50.03 369 THR A O 1
ATOM 2715 N N . SER A 1 370 ? -16.564 15.823 -63.088 1.00 52.22 370 SER A N 1
ATOM 2716 C CA . SER A 1 370 ? -17.196 17.102 -63.490 1.00 52.22 370 SER A CA 1
ATOM 2717 C C . SER A 1 370 ? -17.825 18.030 -62.435 1.00 52.22 370 SER A C 1
ATOM 2719 O O . SER A 1 370 ? -18.944 17.794 -61.983 1.00 52.22 370 SER A O 1
ATOM 2721 N N . ARG A 1 371 ? -17.231 19.213 -62.250 1.00 50.31 371 ARG A N 1
ATOM 2722 C CA . ARG A 1 371 ? -17.529 20.413 -63.055 1.00 50.31 371 ARG A CA 1
ATOM 2723 C C . ARG A 1 371 ? -16.370 21.396 -63.014 1.00 50.31 371 ARG A C 1
ATOM 2725 O O . ARG A 1 371 ? -15.664 21.392 -61.985 1.00 50.31 371 ARG A O 1
#